Protein AF-A0A2D5F6P1-F1 (afdb_monomer)

Radius of gyration: 20.97 Å; Cα contacts (8 Å, |Δi|>4): 511; chains: 1; bounding box: 54×53×49 Å

Secondary structure (DSSP, 8-state):
-EEEEEEEGGGGGGTS-HHHHHHHHHHHHHHHHTT----GGGSGGGHHHHHHHHHHHHHTHHHHHHHHHHHHHHH--SSS-TTS--EEEEESSHHHHHHHHHHHHHHHHHHHHHHHHHHHTT--SS---PPPSEEEEEEEEEEEE-PPPSEEEESSS-HHHHHHHHHHTTGGGT--TT--GGGGGSS--HHHHHHHHHHHTSTTEEEEE--TTS-GGG--TT--EEEEEGGGHHHH--EEEEEEEEEEEEEESS-BTTEEEEEEEETT--SPPEEEEEESS-EEETTEEEE--SS----S-----------PPPP-

Mean predicted aligned error: 10.46 Å

Sequence (316 aa):
MKLYRSIEFSRLAFLIDDDHSEAWRNLEEKAHNSLAYSNWWLQEKNEKKRHQMVKNIVSDSPQFFDKSADFNSKIGGRFNPPKSYGAIYTSSSPTLSMLEVLYHVFDSSLGLYKNLKKSSDKLTSTFNVPVPEKIEVLVVALELEVPEPENIVSLCEDAGYFKSLCEELGFYRYMGKNFNEDFIFGNDYEITNIIGCHFHRQKHTALRSPSARVQLGKHGKERYNLILPENLSDYLRPQLTGNFIEYLCSMEMNEHQDKHVISIKAAGRTEAEETIYLQSRPTRKNDRIVEFSQIDDSGENKKKYSREVRLQRFVK

Structure (mmCIF, N/CA/C/O backbone):
data_AF-A0A2D5F6P1-F1
#
_entry.id   AF-A0A2D5F6P1-F1
#
loop_
_atom_site.group_PDB
_atom_site.id
_atom_site.type_symbol
_atom_site.label_atom_id
_atom_site.label_alt_id
_atom_site.label_comp_id
_atom_site.label_asym_id
_atom_site.label_entity_id
_atom_site.label_seq_id
_atom_site.pdbx_PDB_ins_code
_atom_site.Cartn_x
_atom_site.Cartn_y
_atom_site.Cartn_z
_atom_site.occupancy
_atom_site.B_iso_or_equiv
_atom_site.auth_seq_id
_atom_site.auth_comp_id
_atom_site.auth_asym_id
_atom_site.auth_atom_id
_atom_site.pdbx_PDB_model_num
ATOM 1 N N . MET A 1 1 ? 6.129 -17.682 -2.567 1.00 92.38 1 MET A N 1
ATOM 2 C CA . MET A 1 1 ? 6.747 -16.501 -1.919 1.00 92.38 1 MET A CA 1
ATOM 3 C C . MET A 1 1 ? 5.787 -15.952 -0.877 1.00 92.38 1 MET A C 1
ATOM 5 O O . MET A 1 1 ? 4.599 -15.878 -1.166 1.00 92.38 1 MET A O 1
ATOM 9 N N . LYS A 1 2 ? 6.282 -15.564 0.304 1.00 93.94 2 LYS A N 1
ATOM 10 C CA . LYS A 1 2 ? 5.473 -14.882 1.326 1.00 93.94 2 LYS A CA 1
ATOM 11 C C . LYS A 1 2 ? 5.641 -13.376 1.198 1.00 93.94 2 LYS A C 1
ATOM 13 O O . LYS A 1 2 ? 6.773 -12.898 1.148 1.00 93.94 2 LYS A O 1
ATOM 18 N N . LEU A 1 3 ? 4.530 -12.658 1.126 1.00 95.50 3 LEU A N 1
ATOM 19 C CA . LEU A 1 3 ? 4.483 -11.207 0.981 1.00 95.50 3 LEU A CA 1
ATOM 20 C C . LEU A 1 3 ? 3.374 -10.649 1.874 1.00 95.50 3 LEU A C 1
ATOM 22 O O . LEU A 1 3 ? 2.597 -11.391 2.474 1.00 95.50 3 LEU A O 1
ATOM 26 N N . TYR A 1 4 ? 3.302 -9.327 1.951 1.00 95.06 4 TYR A N 1
ATOM 27 C CA . TYR A 1 4 ? 2.348 -8.624 2.792 1.00 95.06 4 TYR A CA 1
ATOM 28 C C . TYR A 1 4 ? 1.646 -7.525 2.009 1.00 95.06 4 TYR A C 1
ATOM 30 O O . TYR A 1 4 ? 2.274 -6.800 1.232 1.00 95.06 4 TYR A O 1
ATOM 38 N N . ARG A 1 5 ? 0.342 -7.387 2.238 1.00 94.25 5 ARG A N 1
ATOM 39 C CA . ARG A 1 5 ? -0.463 -6.274 1.740 1.00 94.25 5 ARG A CA 1
ATOM 40 C C . ARG A 1 5 ? -1.159 -5.604 2.908 1.00 94.25 5 ARG A C 1
ATOM 42 O O . ARG A 1 5 ? -2.041 -6.186 3.536 1.00 94.25 5 ARG A O 1
ATOM 49 N N . SER A 1 6 ? -0.761 -4.372 3.174 1.00 93.44 6 SER A N 1
ATOM 50 C CA . SER A 1 6 ? -1.377 -3.550 4.196 1.00 93.44 6 SER A CA 1
ATOM 51 C C . SER A 1 6 ? -2.536 -2.737 3.652 1.00 93.44 6 SER A C 1
AT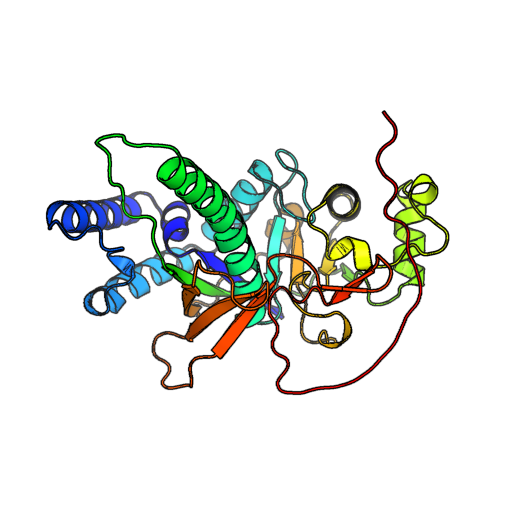OM 53 O O . SER A 1 6 ? -2.551 -2.324 2.491 1.00 93.44 6 SER A O 1
ATOM 55 N N . ILE A 1 7 ? -3.493 -2.458 4.529 1.00 91.19 7 ILE A N 1
ATOM 56 C CA . ILE A 1 7 ? -4.629 -1.587 4.255 1.00 91.19 7 ILE A CA 1
ATOM 57 C C . ILE A 1 7 ? -5.070 -0.874 5.535 1.00 91.19 7 ILE A C 1
ATOM 59 O O . ILE A 1 7 ? -4.989 -1.415 6.637 1.00 91.19 7 ILE A O 1
ATOM 63 N N . GLU A 1 8 ? -5.523 0.366 5.387 1.00 89.69 8 GLU A N 1
ATOM 64 C CA . GLU A 1 8 ? -6.176 1.115 6.459 1.00 89.69 8 GLU A CA 1
ATOM 65 C C . GLU A 1 8 ? -7.458 0.385 6.896 1.00 89.69 8 GLU A C 1
ATOM 67 O O . GLU A 1 8 ? -8.292 0.047 6.056 1.00 89.69 8 GLU A O 1
ATOM 72 N N . PHE A 1 9 ? -7.641 0.153 8.197 1.00 87.25 9 PHE A N 1
ATOM 73 C CA . PHE A 1 9 ? -8.747 -0.649 8.727 1.00 87.25 9 PHE A CA 1
ATOM 74 C C . PHE A 1 9 ? -10.123 -0.131 8.283 1.00 87.25 9 PHE A C 1
ATOM 76 O O . PHE A 1 9 ? -10.988 -0.921 7.922 1.00 87.25 9 PHE A O 1
ATOM 83 N N . SER A 1 10 ? -10.315 1.190 8.230 1.00 80.56 10 SER A N 1
ATOM 84 C CA . SER A 1 10 ? -11.561 1.818 7.757 1.00 80.56 10 SER A CA 1
ATOM 85 C C . SER A 1 10 ? -11.929 1.405 6.321 1.00 80.56 10 SER A C 1
ATOM 87 O O . SER A 1 10 ? -13.104 1.332 5.968 1.00 80.56 10 SER A O 1
ATOM 89 N N . ARG A 1 11 ? -10.931 1.073 5.492 1.00 83.00 11 ARG A N 1
ATOM 90 C CA . ARG A 1 11 ? -11.108 0.660 4.094 1.00 83.00 11 ARG A CA 1
ATOM 91 C C . ARG A 1 11 ? -11.352 -0.833 3.932 1.00 83.00 11 ARG A C 1
ATOM 93 O O . ARG A 1 11 ? -11.758 -1.259 2.853 1.00 83.00 11 ARG A O 1
ATOM 100 N N . LEU A 1 12 ? -11.157 -1.629 4.983 1.00 81.00 12 LEU A N 1
ATOM 101 C CA . LEU A 1 12 ? -11.490 -3.051 4.960 1.00 81.00 12 LEU A CA 1
ATOM 102 C C . LEU A 1 12 ? -12.982 -3.274 4.700 1.00 81.00 12 LEU A C 1
ATOM 104 O O . LEU A 1 12 ? -13.337 -4.273 4.091 1.00 81.00 12 LEU A O 1
ATOM 108 N N . ALA A 1 13 ? -13.849 -2.331 5.083 1.00 75.25 13 ALA A N 1
ATOM 109 C CA . ALA A 1 13 ? -15.288 -2.423 4.842 1.00 75.25 13 ALA A CA 1
ATOM 110 C C . ALA A 1 13 ? -15.642 -2.598 3.354 1.00 75.25 13 ALA A C 1
ATOM 112 O O . ALA A 1 13 ? -16.597 -3.298 3.034 1.00 75.25 13 ALA A O 1
ATOM 113 N N . PHE A 1 14 ? -14.848 -2.027 2.438 1.00 74.69 14 PHE A N 1
ATOM 114 C CA . PHE A 1 14 ? -15.045 -2.206 0.995 1.00 74.69 14 PHE A CA 1
ATOM 115 C C . PHE A 1 14 ? -14.728 -3.630 0.520 1.00 74.69 14 PHE A C 1
ATOM 117 O O . PHE A 1 14 ? -15.222 -4.064 -0.520 1.00 74.69 14 PHE A O 1
ATOM 124 N N . LEU A 1 15 ? -13.901 -4.361 1.266 1.00 79.00 15 LEU A N 1
ATOM 125 C CA . LEU A 1 15 ? -13.433 -5.695 0.898 1.00 79.00 15 LEU A CA 1
ATOM 126 C C . LEU A 1 15 ? -14.366 -6.808 1.369 1.00 79.00 15 LEU A C 1
ATOM 128 O O . LEU A 1 15 ? -14.292 -7.905 0.838 1.00 79.00 15 LEU A O 1
ATOM 132 N N . ILE A 1 16 ? -15.275 -6.512 2.289 1.00 77.25 16 ILE A N 1
ATOM 133 C CA . ILE A 1 16 ? -16.211 -7.475 2.870 1.00 77.25 16 ILE A CA 1
ATOM 134 C C . ILE A 1 16 ? -17.411 -7.684 1.934 1.00 77.25 16 ILE A C 1
ATOM 136 O O . ILE A 1 16 ? -17.727 -6.804 1.126 1.00 77.25 16 ILE A O 1
ATOM 140 N N . ASP A 1 17 ? -18.051 -8.850 2.011 1.00 76.12 17 ASP A N 1
ATOM 141 C CA . ASP A 1 17 ? -19.351 -9.106 1.382 1.00 76.12 17 ASP A CA 1
ATOM 142 C C . ASP A 1 17 ? -20.488 -8.253 1.988 1.00 76.12 17 ASP A C 1
ATOM 144 O O . ASP A 1 17 ? -20.331 -7.588 3.016 1.00 76.12 17 ASP A O 1
ATOM 148 N N . ASP A 1 18 ? -21.640 -8.234 1.320 1.00 77.12 18 ASP A N 1
ATOM 149 C CA . ASP A 1 18 ? -22.760 -7.368 1.699 1.00 77.12 18 ASP A CA 1
ATOM 150 C C . ASP A 1 18 ? -23.360 -7.743 3.067 1.00 77.12 18 ASP A C 1
ATOM 152 O O . ASP A 1 18 ? -23.639 -6.852 3.877 1.00 77.12 18 ASP A O 1
ATOM 156 N N . ASP A 1 19 ? -23.474 -9.042 3.362 1.00 75.94 19 ASP A N 1
ATOM 157 C CA . ASP A 1 19 ? -24.065 -9.563 4.602 1.00 75.94 19 ASP A CA 1
ATOM 158 C C . ASP A 1 19 ? -23.266 -9.116 5.834 1.00 75.94 19 ASP A C 1
ATOM 160 O O . ASP A 1 19 ? -23.800 -8.577 6.811 1.00 75.94 19 ASP A O 1
ATOM 164 N N . HIS A 1 20 ? -21.946 -9.293 5.795 1.00 79.44 20 HIS A N 1
ATOM 165 C CA . HIS A 1 20 ? -21.084 -8.850 6.878 1.00 79.44 20 HIS A CA 1
ATOM 166 C C . HIS A 1 20 ? -20.965 -7.317 6.902 1.00 79.44 20 HIS A C 1
ATOM 168 O O . HIS A 1 20 ? -20.860 -6.744 7.989 1.00 79.44 20 HIS A O 1
ATOM 174 N N . SER A 1 21 ? -21.021 -6.634 5.752 1.00 79.69 21 SER A N 1
ATOM 175 C CA . SER A 1 21 ? -21.008 -5.163 5.675 1.00 79.69 21 SER A CA 1
ATOM 176 C C . SER A 1 21 ? -22.150 -4.533 6.479 1.00 79.69 21 SER A C 1
ATOM 178 O O . SER A 1 21 ? -21.919 -3.582 7.233 1.00 79.69 21 SER A O 1
ATOM 180 N N . GLU A 1 22 ? -23.362 -5.090 6.405 1.00 80.44 22 GLU A N 1
ATOM 181 C CA . GLU A 1 22 ? -24.516 -4.611 7.179 1.00 80.44 22 GLU A CA 1
ATOM 182 C C . GLU A 1 22 ? -24.280 -4.725 8.694 1.00 80.44 22 GLU A C 1
ATOM 184 O O . GLU A 1 22 ? -24.494 -3.768 9.449 1.00 80.44 22 GLU A O 1
ATOM 189 N N . ALA A 1 23 ? -23.760 -5.867 9.153 1.00 78.44 23 ALA A N 1
ATOM 190 C CA . ALA A 1 23 ? -23.425 -6.073 10.561 1.00 78.44 23 ALA A CA 1
ATOM 191 C C . ALA A 1 23 ? -22.402 -5.041 11.075 1.00 78.44 23 ALA A C 1
ATOM 193 O O . ALA A 1 23 ? -22.510 -4.571 12.215 1.00 78.44 23 ALA A O 1
ATOM 194 N N . TRP A 1 24 ? -21.435 -4.652 10.238 1.00 78.56 24 TRP A N 1
ATOM 195 C CA . TRP A 1 24 ? -20.424 -3.650 10.585 1.00 78.56 24 TRP A CA 1
ATOM 196 C C . TRP A 1 24 ? -20.976 -2.224 10.599 1.00 78.56 24 TRP A C 1
ATOM 198 O O . TRP A 1 24 ? -20.692 -1.483 11.544 1.00 78.56 24 TRP A O 1
ATOM 208 N N . ARG A 1 25 ? -21.829 -1.853 9.638 1.00 79.88 25 ARG A N 1
ATOM 209 C CA . ARG A 1 25 ? -22.511 -0.543 9.630 1.00 79.88 25 ARG A CA 1
ATOM 210 C C . ARG A 1 25 ? -23.370 -0.343 10.878 1.00 79.88 25 ARG A C 1
ATOM 212 O O . ARG A 1 25 ? -23.319 0.714 11.499 1.00 79.88 25 ARG A O 1
ATOM 219 N N . ASN A 1 26 ? -24.058 -1.392 11.326 1.00 79.00 26 ASN A N 1
ATOM 220 C CA . ASN A 1 26 ? -24.836 -1.365 12.566 1.00 79.00 26 ASN A CA 1
ATOM 221 C C . ASN A 1 26 ? -23.974 -1.091 13.815 1.00 79.00 26 ASN A C 1
ATOM 223 O O . ASN A 1 26 ? -24.443 -0.504 14.792 1.00 79.00 26 ASN A O 1
ATOM 227 N N . LEU A 1 27 ? -22.714 -1.538 13.828 1.00 76.12 27 LEU A N 1
ATOM 228 C CA . LEU A 1 27 ? -21.779 -1.254 14.922 1.00 76.12 27 LEU A CA 1
ATOM 229 C C . LEU A 1 27 ? -21.277 0.189 14.886 1.00 76.12 27 LEU A C 1
ATOM 231 O O . LEU A 1 27 ? -21.157 0.813 15.942 1.00 76.12 27 LEU A O 1
ATOM 235 N N . GLU A 1 28 ? -21.026 0.710 13.689 1.00 76.88 28 GLU A N 1
ATOM 236 C CA . GLU A 1 28 ? -20.659 2.105 13.473 1.00 76.88 28 GLU A CA 1
ATOM 237 C C . GLU A 1 28 ? -21.784 3.053 13.904 1.00 76.88 28 GLU A C 1
ATOM 239 O O . GLU A 1 28 ? -21.535 3.983 14.673 1.00 76.88 28 GLU A O 1
ATOM 244 N N . GLU A 1 29 ? -23.027 2.780 13.509 1.00 78.06 29 GLU A N 1
ATOM 245 C CA . GLU A 1 29 ? -24.194 3.583 13.888 1.00 78.06 29 GLU A CA 1
ATOM 246 C C . GLU A 1 29 ? -24.410 3.594 15.410 1.00 78.06 29 GLU A C 1
ATOM 248 O O . GLU A 1 29 ? -24.588 4.648 16.024 1.00 78.06 29 GLU A O 1
ATOM 253 N N . LYS A 1 30 ? -24.303 2.428 16.064 1.00 74.88 30 LYS A N 1
ATOM 254 C CA . LYS A 1 30 ? -24.381 2.328 17.533 1.00 74.88 30 LYS A CA 1
ATOM 255 C C . LYS A 1 30 ? -23.300 3.149 18.233 1.00 74.88 30 LYS A C 1
ATOM 257 O O . LYS A 1 30 ? -23.569 3.721 19.289 1.00 74.88 30 LYS A O 1
ATOM 262 N N . ALA A 1 31 ? -22.092 3.199 17.674 1.00 70.94 31 ALA A N 1
ATOM 263 C CA . ALA A 1 31 ? -21.019 4.017 18.222 1.00 70.94 31 ALA A CA 1
ATOM 264 C C . ALA A 1 31 ? -21.313 5.516 18.067 1.00 70.94 31 ALA A C 1
ATOM 266 O O . ALA A 1 31 ? -21.200 6.245 19.054 1.00 70.94 31 ALA A O 1
ATOM 267 N N . HIS A 1 32 ? -21.781 5.952 16.893 1.00 68.75 32 HIS A N 1
ATOM 268 C CA . HIS A 1 32 ? -22.176 7.344 16.640 1.00 68.75 32 HIS A CA 1
ATOM 269 C C . HIS A 1 32 ? -23.274 7.816 17.604 1.00 68.75 32 HIS A C 1
ATOM 271 O O . HIS A 1 32 ? -23.168 8.890 18.197 1.00 68.75 32 HIS A O 1
ATOM 277 N N . ASN A 1 33 ? -24.283 6.974 17.844 1.00 69.75 33 ASN A N 1
ATOM 278 C CA . ASN A 1 33 ? -25.390 7.274 18.756 1.00 69.75 33 ASN A CA 1
ATOM 279 C C . ASN A 1 33 ? -24.957 7.400 20.229 1.00 69.75 33 ASN A C 1
ATOM 281 O O . ASN A 1 33 ? -25.678 7.984 21.035 1.00 69.75 33 ASN A O 1
ATOM 285 N N . SER A 1 34 ? -23.779 6.884 20.598 1.00 64.56 34 SER A N 1
ATOM 286 C CA . SER A 1 34 ? -23.263 6.937 21.973 1.00 64.56 34 SER A CA 1
ATOM 287 C C . SER A 1 34 ? -22.546 8.248 22.344 1.00 64.56 34 SER A C 1
ATOM 289 O O . SER A 1 34 ? -21.942 8.318 23.412 1.00 64.56 34 SER A O 1
ATOM 291 N N . LEU A 1 35 ? -22.616 9.292 21.499 1.00 51.38 35 LEU A N 1
ATOM 292 C CA . LEU A 1 35 ? -22.014 10.631 21.697 1.00 51.38 35 LEU A CA 1
ATOM 293 C C . LEU A 1 35 ? -20.485 10.664 21.876 1.00 51.38 35 LEU A C 1
ATOM 295 O O . LEU A 1 35 ? -19.902 11.733 22.052 1.00 51.38 35 LEU A O 1
ATOM 299 N N . ALA A 1 36 ? -19.806 9.528 21.755 1.00 48.47 36 ALA A N 1
ATOM 300 C CA . ALA A 1 36 ? -18.379 9.496 21.517 1.00 48.47 36 ALA A CA 1
ATOM 301 C C . ALA A 1 36 ? -18.171 9.517 19.998 1.00 48.47 36 ALA A C 1
ATOM 303 O O . ALA A 1 36 ? -18.410 8.506 19.343 1.00 48.47 36 ALA A O 1
ATOM 304 N N . TYR A 1 37 ? -17.655 10.620 19.441 1.00 48.38 37 TYR A N 1
ATOM 305 C CA . TYR A 1 37 ? -17.050 10.694 18.090 1.00 48.38 37 TYR A CA 1
ATOM 306 C C . TYR A 1 37 ? -15.789 9.800 17.969 1.00 48.38 37 TYR A C 1
ATOM 308 O O . TYR A 1 37 ? -14.804 10.118 17.310 1.00 48.38 37 TYR A O 1
ATOM 316 N N . SER A 1 38 ? -15.780 8.691 18.698 1.00 52.38 38 SER A N 1
ATOM 317 C CA . SER A 1 38 ? -14.690 7.760 18.851 1.00 52.38 38 SER A CA 1
ATOM 318 C C . SER A 1 38 ? -14.730 6.799 17.678 1.00 52.38 38 SER A C 1
ATOM 320 O O . SER A 1 38 ? -15.728 6.111 17.469 1.00 52.38 38 SER A O 1
ATOM 322 N N . ASN A 1 39 ? -13.610 6.724 16.960 1.00 69.31 39 ASN A N 1
ATOM 323 C CA . ASN A 1 39 ? -13.273 5.621 16.069 1.00 69.31 39 ASN A CA 1
ATOM 324 C C . ASN A 1 39 ? -13.495 4.300 16.820 1.00 69.31 39 ASN A C 1
ATOM 326 O O . ASN A 1 39 ? -12.643 3.861 17.596 1.00 69.31 39 ASN A O 1
ATOM 330 N N . TRP A 1 40 ? -14.666 3.684 16.653 1.00 74.25 40 TRP A N 1
ATOM 331 C CA . TRP A 1 40 ? -15.089 2.573 17.506 1.00 74.25 40 TRP A CA 1
ATOM 332 C C . TRP A 1 40 ? -14.147 1.381 17.368 1.00 74.25 40 TRP A C 1
ATOM 334 O O . TRP A 1 40 ? -13.892 0.675 18.344 1.00 74.25 40 TRP A O 1
ATOM 344 N N . TRP A 1 41 ? -13.574 1.190 16.179 1.00 79.00 41 TRP A N 1
ATOM 345 C CA . TRP A 1 41 ? -12.577 0.160 15.942 1.00 79.00 41 TRP A CA 1
ATOM 346 C C . TRP A 1 41 ? -11.283 0.417 16.717 1.00 79.00 41 TRP A C 1
ATOM 348 O O . TRP A 1 41 ? -10.624 -0.545 17.060 1.00 79.00 41 TRP A O 1
ATOM 358 N N . LEU A 1 42 ? -10.923 1.637 17.115 1.00 78.56 42 LEU A N 1
ATOM 359 C CA . LEU A 1 42 ? -9.733 1.860 17.954 1.00 78.56 42 LEU A CA 1
ATOM 360 C C . LEU A 1 42 ? -9.946 1.484 19.430 1.00 78.56 42 LEU A C 1
ATOM 362 O O . LEU A 1 42 ? -8.987 1.392 20.189 1.00 78.56 42 LEU A O 1
ATOM 366 N N . GLN A 1 43 ? -11.185 1.225 19.855 1.00 78.19 43 GLN A N 1
ATOM 367 C CA . GLN A 1 43 ? -11.472 0.854 21.239 1.00 78.19 43 GLN A CA 1
ATOM 368 C C . GLN A 1 43 ? -10.999 -0.576 21.538 1.00 78.19 43 GLN A C 1
ATOM 370 O O . GLN A 1 43 ? -11.319 -1.521 20.811 1.00 78.19 43 GLN A O 1
ATOM 375 N N . GLU A 1 44 ? -10.309 -0.757 22.663 1.00 77.25 44 GLU A N 1
ATOM 376 C CA . GLU A 1 44 ? -9.771 -2.053 23.103 1.00 77.25 44 GLU A CA 1
ATOM 377 C C . GLU A 1 44 ? -10.862 -3.134 23.200 1.00 77.25 44 GLU A C 1
ATOM 379 O O . GLU A 1 44 ? -10.731 -4.215 22.632 1.00 77.25 44 GLU A O 1
ATOM 384 N N . LYS A 1 45 ? -12.029 -2.802 23.774 1.00 81.19 45 LYS A N 1
ATOM 385 C CA . LYS A 1 45 ? -13.180 -3.723 23.888 1.00 81.19 45 LYS A CA 1
ATOM 386 C C . LYS A 1 45 ? -13.711 -4.270 22.552 1.00 81.19 45 LYS A C 1
ATOM 388 O O . LYS A 1 45 ? -14.473 -5.236 22.552 1.00 81.19 45 LYS A O 1
ATOM 393 N N . ASN A 1 46 ? -13.358 -3.649 21.423 1.00 81.12 46 ASN A N 1
ATOM 394 C CA . ASN A 1 46 ? -13.785 -4.067 20.088 1.00 81.12 46 ASN A CA 1
ATOM 395 C C . ASN A 1 46 ? -12.747 -4.941 19.363 1.00 81.12 46 ASN A C 1
ATOM 397 O O . ASN A 1 46 ? -12.977 -5.305 18.212 1.00 81.12 46 ASN A O 1
ATOM 401 N N . GLU A 1 47 ? -11.659 -5.347 20.020 1.00 82.56 47 GLU A N 1
ATOM 402 C CA . GLU A 1 47 ? -10.608 -6.190 19.431 1.00 82.56 47 GLU A CA 1
ATOM 403 C C . GLU A 1 47 ? -11.148 -7.461 18.771 1.00 82.56 47 GLU A C 1
ATOM 405 O O . GLU A 1 47 ? -10.893 -7.706 17.595 1.00 82.56 47 GLU A O 1
ATOM 410 N N . LYS A 1 48 ? -11.997 -8.224 19.470 1.00 85.25 48 LYS A N 1
ATOM 411 C CA . LYS A 1 48 ? -12.593 -9.448 18.904 1.00 85.25 48 LYS A CA 1
ATOM 412 C C . LYS A 1 48 ? -13.408 -9.178 17.638 1.00 85.25 48 LYS A C 1
ATOM 414 O O . LYS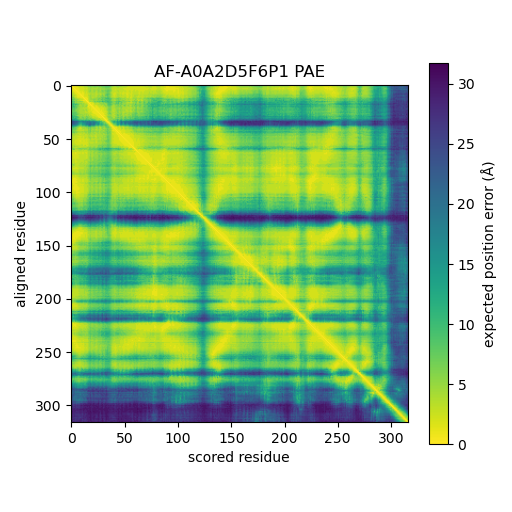 A 1 48 ? -13.377 -9.972 16.704 1.00 85.25 48 LYS A O 1
ATOM 419 N N . LYS A 1 49 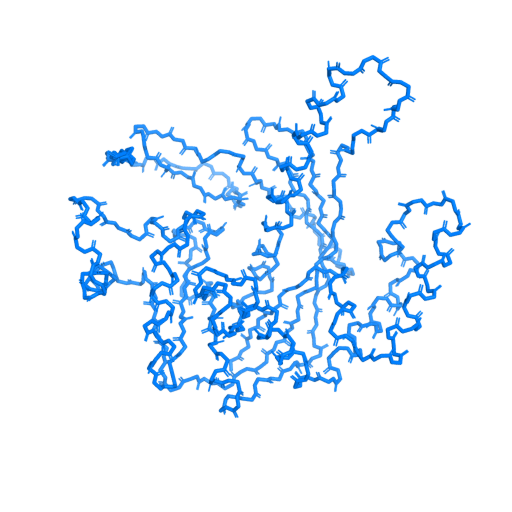? -14.132 -8.056 17.608 1.00 84.81 49 LYS A N 1
ATOM 420 C CA . LYS A 1 49 ? -14.942 -7.640 16.458 1.00 84.81 49 LYS A CA 1
ATOM 421 C C . LYS A 1 49 ? -14.053 -7.282 15.271 1.00 84.81 49 LYS A C 1
ATOM 423 O O . LYS A 1 49 ? -14.283 -7.785 14.178 1.00 84.81 49 LYS A O 1
ATOM 428 N N . ARG A 1 50 ? -12.999 -6.493 15.498 1.00 86.00 50 ARG A N 1
ATOM 429 C CA . ARG A 1 50 ? -12.007 -6.182 14.461 1.00 86.00 50 ARG A CA 1
ATOM 430 C C . ARG A 1 50 ? -11.355 -7.433 13.891 1.00 86.00 50 ARG A C 1
ATOM 432 O O . ARG A 1 50 ? -11.307 -7.608 12.681 1.00 86.00 50 ARG A O 1
ATOM 439 N N . HIS A 1 51 ? -10.912 -8.329 14.765 1.00 86.50 51 HIS A N 1
ATOM 440 C CA . HIS A 1 51 ? -10.261 -9.566 14.362 1.00 86.50 51 HIS A CA 1
ATOM 441 C C . HIS A 1 51 ? -11.197 -10.458 13.526 1.00 86.50 51 HIS A C 1
ATOM 443 O O . HIS A 1 51 ? -10.769 -11.057 12.541 1.00 86.50 51 HIS A O 1
ATOM 449 N N . GLN A 1 52 ? -12.490 -10.509 13.872 1.00 86.94 52 GLN A N 1
ATOM 450 C CA . GLN A 1 52 ? -13.495 -11.217 13.076 1.00 86.94 52 GLN A CA 1
ATOM 451 C C . GLN A 1 52 ? -13.681 -10.589 11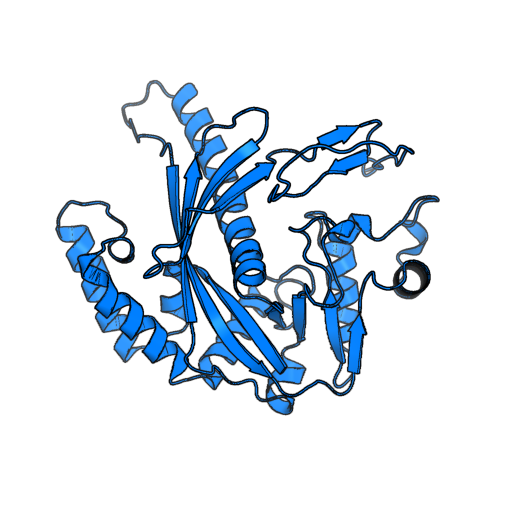.688 1.00 86.94 52 GLN A C 1
ATOM 453 O O . GLN A 1 52 ? -13.755 -11.313 10.702 1.00 86.94 52 GLN A O 1
ATOM 458 N N . MET A 1 53 ? -13.707 -9.257 11.596 1.00 86.31 53 MET A N 1
ATOM 459 C CA . MET A 1 53 ? -13.802 -8.539 10.321 1.00 86.31 53 MET A CA 1
ATOM 460 C C . MET A 1 53 ? -12.655 -8.917 9.376 1.00 86.31 53 MET A C 1
ATOM 462 O O . MET A 1 53 ? -12.887 -9.254 8.218 1.00 86.31 53 MET A O 1
ATOM 466 N N . VAL A 1 54 ? -11.422 -8.927 9.890 1.00 87.19 54 VAL A N 1
ATOM 467 C CA . VAL A 1 54 ? -10.242 -9.321 9.110 1.00 87.19 54 VAL A CA 1
ATOM 468 C C . VAL A 1 54 ? -10.334 -10.786 8.671 1.00 87.19 54 VAL A C 1
ATOM 470 O O . VAL A 1 54 ? -10.049 -11.100 7.518 1.00 87.19 54 VAL A O 1
ATOM 473 N N . LYS A 1 55 ? -10.798 -11.682 9.551 1.00 87.75 55 LYS A N 1
ATOM 474 C CA . LYS A 1 55 ? -11.013 -13.099 9.212 1.00 87.75 55 LYS A CA 1
ATOM 475 C C . LYS A 1 55 ? -12.037 -13.308 8.100 1.00 87.75 55 LYS A C 1
ATOM 477 O O . LYS A 1 55 ? -11.821 -14.168 7.252 1.00 87.75 55 LYS A O 1
ATOM 482 N N . ASN A 1 56 ? -13.111 -12.524 8.076 1.00 86.94 56 ASN A N 1
ATOM 483 C CA . ASN A 1 56 ? -14.111 -12.616 7.013 1.00 86.94 56 ASN A CA 1
ATOM 484 C C . ASN A 1 56 ? -13.498 -12.245 5.652 1.00 86.94 56 ASN A C 1
ATOM 486 O O . ASN A 1 56 ? -13.718 -12.942 4.669 1.00 86.94 56 ASN A O 1
ATOM 490 N N . ILE A 1 57 ? -12.643 -11.221 5.609 1.00 85.38 57 ILE A N 1
ATOM 491 C CA . ILE A 1 57 ? -11.929 -10.824 4.381 1.00 85.38 57 ILE A CA 1
ATOM 492 C C . ILE A 1 57 ? -10.965 -11.917 3.921 1.00 85.38 57 ILE A C 1
ATOM 494 O O . ILE A 1 57 ? -10.884 -12.217 2.737 1.00 85.38 57 ILE A O 1
ATOM 498 N N . VAL A 1 58 ? -10.251 -12.537 4.861 1.00 85.06 58 VAL A N 1
ATOM 499 C CA . VAL A 1 58 ? -9.359 -13.667 4.571 1.00 85.06 58 VAL A CA 1
ATOM 500 C C . VAL A 1 58 ? -10.115 -14.849 3.968 1.00 85.06 58 VAL A C 1
ATOM 502 O O . VAL A 1 58 ? -9.572 -15.534 3.103 1.00 85.06 58 VAL A O 1
ATOM 505 N N . SER A 1 59 ? -11.340 -15.109 4.432 1.00 84.56 59 SER A N 1
ATOM 506 C CA . SER A 1 59 ? -12.108 -16.278 3.996 1.00 84.56 59 SER A CA 1
ATOM 507 C C . SER A 1 59 ? -12.512 -16.244 2.518 1.00 84.56 59 SER A C 1
ATOM 509 O O . SER A 1 59 ? -12.710 -17.309 1.939 1.00 84.56 59 SER A O 1
ATOM 511 N N . ASP A 1 60 ? -12.540 -15.059 1.893 1.00 82.88 60 ASP A N 1
ATOM 512 C CA . ASP A 1 60 ? -12.772 -14.873 0.455 1.00 82.88 60 ASP A CA 1
ATOM 513 C C . ASP A 1 60 ? -11.561 -14.205 -0.222 1.00 82.88 60 ASP A C 1
ATOM 515 O O . ASP A 1 60 ? -11.563 -13.043 -0.645 1.00 82.88 60 ASP A O 1
ATOM 519 N N . SER A 1 61 ? -10.468 -14.967 -0.288 1.00 84.25 61 SER A N 1
ATOM 520 C CA . SER A 1 61 ? -9.207 -14.505 -0.865 1.00 84.25 61 SER A CA 1
ATOM 521 C C . SER A 1 61 ? -9.314 -14.031 -2.328 1.00 84.25 61 SER A C 1
ATOM 523 O O . SER A 1 61 ? -8.685 -13.019 -2.642 1.00 84.25 61 SER A O 1
ATOM 525 N N . PRO A 1 62 ? -10.051 -14.693 -3.245 1.00 87.50 62 PRO A N 1
ATOM 526 C CA . PRO A 1 62 ? -10.212 -14.198 -4.614 1.00 87.50 62 PRO A CA 1
ATOM 527 C C . PRO A 1 62 ? -10.854 -12.808 -4.665 1.00 87.50 62 PRO A C 1
ATOM 529 O O . PRO A 1 62 ? -10.290 -11.893 -5.271 1.00 87.50 62 PRO A O 1
ATOM 532 N N . GLN A 1 63 ? -11.961 -12.605 -3.942 1.00 87.06 63 GLN A N 1
ATOM 533 C CA . GLN A 1 63 ? -12.651 -11.316 -3.926 1.00 87.06 63 GLN A CA 1
ATOM 534 C C . GLN A 1 63 ? -11.756 -10.192 -3.381 1.00 87.06 63 GLN A C 1
ATOM 536 O O . GLN A 1 63 ? -11.801 -9.060 -3.876 1.00 87.06 63 GLN A O 1
ATOM 541 N N . PHE A 1 64 ? -10.904 -10.490 -2.394 1.00 88.94 64 PHE A N 1
ATOM 542 C CA . PHE A 1 64 ? -9.918 -9.541 -1.877 1.00 88.94 64 PHE A CA 1
ATOM 543 C C . PHE A 1 64 ? -8.959 -9.028 -2.964 1.00 88.94 64 PHE A C 1
ATOM 545 O O . PHE A 1 64 ? -8.683 -7.820 -3.025 1.00 88.94 64 PHE A O 1
ATOM 552 N N . PHE A 1 65 ? -8.440 -9.921 -3.811 1.00 91.44 65 PHE A N 1
ATOM 553 C CA . PHE A 1 65 ? -7.493 -9.560 -4.868 1.00 91.44 65 PHE A CA 1
ATOM 554 C C . PHE A 1 65 ? -8.173 -8.829 -6.025 1.00 91.44 65 PHE A C 1
ATOM 556 O O . PHE A 1 65 ? -7.641 -7.810 -6.471 1.00 91.44 65 PHE A O 1
ATOM 563 N N . ASP A 1 66 ? -9.373 -9.255 -6.416 1.00 89.88 66 ASP A N 1
ATOM 564 C CA . ASP A 1 66 ? -10.158 -8.600 -7.466 1.00 89.88 66 ASP A CA 1
ATOM 565 C C . ASP A 1 66 ? -10.522 -7.166 -7.074 1.00 89.88 66 ASP A C 1
ATOM 567 O O . ASP A 1 66 ? -10.228 -6.215 -7.802 1.00 89.88 66 ASP A O 1
ATOM 571 N N . LYS A 1 67 ? -11.072 -6.974 -5.867 1.00 89.00 67 LYS A N 1
ATOM 572 C CA . LYS A 1 67 ? -11.384 -5.635 -5.343 1.00 89.00 67 LYS A CA 1
ATOM 573 C C . LYS A 1 67 ? -10.123 -4.787 -5.161 1.00 89.00 67 LYS A C 1
ATOM 575 O O . LYS A 1 67 ? -10.157 -3.576 -5.375 1.00 89.00 67 LYS A O 1
ATOM 580 N N . SER A 1 68 ? -9.001 -5.400 -4.779 1.00 89.00 68 SER A N 1
ATOM 581 C CA . SER A 1 68 ? -7.709 -4.712 -4.664 1.00 89.00 68 SER A CA 1
ATOM 582 C C . SER A 1 68 ? -7.192 -4.206 -6.011 1.00 89.00 68 SER A C 1
ATOM 584 O O . SER A 1 68 ? -6.704 -3.074 -6.083 1.00 89.00 68 SER A O 1
ATOM 586 N N . ALA A 1 69 ? -7.290 -5.024 -7.060 1.00 91.31 69 ALA A N 1
ATOM 587 C CA . ALA A 1 69 ? -6.913 -4.647 -8.415 1.00 91.31 69 ALA A CA 1
ATOM 588 C C . ALA A 1 69 ? -7.850 -3.560 -8.962 1.00 91.31 69 ALA A C 1
ATOM 590 O O . ALA A 1 69 ? -7.360 -2.531 -9.424 1.00 91.31 69 ALA A O 1
ATOM 591 N N . ASP A 1 70 ? -9.168 -3.721 -8.810 1.00 90.25 70 ASP A N 1
ATOM 592 C CA . ASP A 1 70 ? -10.183 -2.754 -9.255 1.00 90.25 70 ASP A CA 1
ATOM 593 C C . ASP A 1 70 ? -10.050 -1.388 -8.560 1.00 90.25 70 ASP A C 1
ATOM 595 O O . ASP A 1 70 ? -10.106 -0.335 -9.196 1.00 90.25 70 ASP A O 1
ATOM 599 N N . PHE A 1 71 ? -9.795 -1.370 -7.251 1.00 87.88 71 PHE A N 1
ATOM 600 C CA . PHE A 1 71 ? -9.531 -0.122 -6.534 1.00 87.88 71 PHE A CA 1
ATOM 601 C C . PHE A 1 71 ? -8.328 0.623 -7.131 1.00 87.88 71 PHE A C 1
ATOM 603 O O . PHE A 1 71 ? -8.393 1.827 -7.406 1.00 87.88 71 PHE A O 1
ATOM 610 N N . ASN A 1 72 ? -7.235 -0.105 -7.371 1.00 88.88 72 ASN A N 1
ATOM 611 C CA . ASN A 1 72 ? -6.020 0.467 -7.934 1.00 88.88 72 ASN A CA 1
ATOM 612 C C . ASN A 1 72 ? -6.178 0.826 -9.413 1.00 88.88 72 ASN A C 1
ATOM 614 O O . ASN A 1 72 ? -5.559 1.795 -9.843 1.00 88.88 72 ASN A O 1
ATOM 618 N N . SER A 1 73 ? -7.025 0.139 -10.182 1.00 90.50 73 SER A N 1
ATOM 619 C CA . SER A 1 73 ? -7.322 0.519 -11.568 1.00 90.50 73 SER A CA 1
ATOM 620 C C . SER A 1 73 ? -8.037 1.871 -11.625 1.00 90.50 73 SER A C 1
ATOM 622 O O . SER A 1 73 ? -7.755 2.683 -12.504 1.00 90.50 73 SER A O 1
ATOM 624 N N . LYS A 1 74 ? -8.907 2.166 -10.650 1.00 89.88 74 LYS A N 1
ATOM 625 C CA . LYS A 1 74 ? -9.664 3.425 -10.565 1.00 89.88 74 LYS A CA 1
ATOM 626 C C . LYS A 1 74 ? -8.805 4.605 -10.117 1.00 89.88 74 LYS A C 1
ATOM 628 O O . LYS A 1 74 ? -8.851 5.662 -10.747 1.00 89.88 74 LYS A O 1
ATOM 633 N N . ILE A 1 75 ? -8.051 4.437 -9.032 1.00 86.44 75 ILE A N 1
ATOM 634 C CA . ILE A 1 75 ? -7.299 5.529 -8.384 1.00 86.44 75 ILE A CA 1
ATOM 635 C C . ILE A 1 75 ? -5.881 5.665 -8.939 1.00 86.44 75 ILE A C 1
ATOM 637 O O . ILE A 1 75 ? -5.311 6.756 -8.908 1.00 86.44 75 ILE A O 1
ATOM 641 N N . GLY A 1 76 ? -5.334 4.587 -9.493 1.00 89.06 76 GLY A N 1
ATOM 642 C CA . GLY A 1 76 ? -3.931 4.499 -9.859 1.00 89.06 76 GLY A CA 1
ATOM 643 C C . GLY A 1 76 ? -3.026 4.286 -8.647 1.00 89.06 76 GLY A C 1
ATOM 644 O O . GLY A 1 76 ? -3.445 4.285 -7.488 1.00 89.06 76 GLY A O 1
ATOM 645 N N . GLY A 1 77 ? -1.748 4.127 -8.938 1.00 88.62 77 GLY A N 1
ATOM 646 C CA . GLY A 1 77 ? -0.663 4.022 -7.980 1.00 88.62 77 GLY A CA 1
ATOM 647 C C . GLY A 1 77 ? 0.629 4.517 -8.615 1.00 88.62 77 GLY A C 1
ATOM 648 O O . GLY A 1 77 ? 0.613 5.189 -9.642 1.00 88.62 77 GLY A O 1
ATOM 649 N N . ARG A 1 78 ? 1.768 4.199 -7.997 1.00 87.62 78 ARG A N 1
ATOM 650 C CA . ARG A 1 78 ? 3.078 4.599 -8.530 1.00 87.62 78 ARG A CA 1
ATOM 651 C C . ARG A 1 78 ? 3.387 3.924 -9.867 1.00 87.62 78 ARG A C 1
ATOM 653 O O . ARG A 1 78 ? 3.984 4.531 -10.741 1.00 87.62 78 ARG A O 1
ATOM 660 N N . PHE A 1 79 ? 2.994 2.665 -10.009 1.00 92.25 79 PHE A N 1
ATOM 661 C CA . PHE A 1 79 ? 3.310 1.835 -11.166 1.00 92.25 79 PHE A CA 1
ATOM 662 C C . PHE A 1 79 ? 2.067 1.457 -11.969 1.00 92.25 79 PHE A C 1
ATOM 664 O O . PHE A 1 79 ? 2.134 0.524 -12.751 1.00 92.25 79 PHE A O 1
ATOM 671 N N . ASN A 1 80 ? 0.936 2.142 -11.796 1.00 93.25 80 ASN A N 1
ATOM 672 C CA . ASN A 1 80 ? -0.233 1.957 -12.652 1.00 93.25 80 ASN A CA 1
ATOM 673 C C . ASN A 1 80 ? -1.024 3.277 -12.743 1.00 93.25 80 ASN A C 1
ATOM 675 O O . ASN A 1 80 ? -1.451 3.805 -11.713 1.00 93.25 80 ASN A O 1
ATOM 679 N N . PRO A 1 81 ? -1.229 3.843 -13.945 1.00 91.00 81 PRO A N 1
ATOM 680 C CA . PRO A 1 81 ? -1.995 5.074 -14.081 1.00 91.00 81 PRO A CA 1
ATOM 681 C C . PRO A 1 81 ? -3.449 4.914 -13.603 1.00 91.00 81 PRO A C 1
ATOM 683 O O . PRO A 1 81 ? -4.028 3.832 -13.740 1.00 91.00 81 PRO A O 1
ATOM 686 N N . PRO A 1 82 ? -4.095 5.991 -13.125 1.00 90.38 82 PRO A N 1
ATOM 687 C CA . PRO A 1 82 ? -5.530 5.972 -12.856 1.00 90.38 82 PRO A CA 1
ATOM 688 C C . PRO A 1 82 ? -6.333 5.669 -14.124 1.00 90.38 82 PRO A C 1
ATOM 690 O O . PRO A 1 82 ? -5.982 6.119 -15.216 1.00 90.38 82 PRO A O 1
ATOM 693 N N . LYS A 1 83 ? -7.454 4.960 -13.960 1.00 91.69 83 LYS A N 1
ATOM 694 C CA . LYS A 1 83 ? -8.383 4.546 -15.025 1.00 91.69 83 LYS A CA 1
ATOM 695 C C . LYS A 1 83 ? -7.703 3.753 -16.148 1.00 91.69 83 LYS A C 1
ATOM 697 O O . LYS A 1 83 ? -8.048 3.929 -17.316 1.00 91.69 83 LYS A O 1
ATOM 702 N N . SER A 1 84 ? -6.719 2.924 -15.799 1.00 90.94 84 SER A N 1
ATOM 703 C CA . SER A 1 84 ? -5.997 2.081 -16.757 1.00 90.94 84 SER A CA 1
ATOM 704 C C . SER A 1 84 ? -6.200 0.594 -16.456 1.00 90.94 84 SER A C 1
ATOM 706 O O . SER A 1 84 ? -7.244 0.054 -16.796 1.00 90.94 84 SER A O 1
ATOM 708 N N . TYR A 1 85 ? -5.233 -0.044 -15.807 1.00 92.75 85 TYR A N 1
ATOM 709 C CA . TYR A 1 85 ? -5.260 -1.429 -15.359 1.00 92.75 85 TYR A CA 1
ATOM 710 C C . TYR A 1 85 ? -5.023 -1.476 -13.846 1.00 92.75 85 TYR A C 1
ATOM 712 O O . TYR A 1 85 ? -4.432 -0.560 -13.254 1.00 92.75 85 TYR A O 1
ATOM 720 N N . GLY A 1 86 ? -5.511 -2.530 -13.212 1.00 93.19 86 GLY A N 1
ATOM 721 C CA . GLY A 1 86 ? -5.312 -2.821 -11.803 1.00 93.19 86 GLY A CA 1
ATOM 722 C C . GLY A 1 86 ? -3.930 -3.384 -11.503 1.00 93.19 86 GLY A C 1
ATOM 723 O O . GLY A 1 86 ? -3.274 -4.019 -12.328 1.00 93.19 86 GLY A O 1
ATOM 724 N N . ALA A 1 87 ? -3.477 -3.164 -10.275 1.00 93.81 87 ALA A N 1
ATOM 725 C CA . ALA A 1 87 ? -2.242 -3.744 -9.773 1.00 93.81 87 ALA A CA 1
ATOM 726 C C . ALA A 1 87 ? -2.397 -4.101 -8.296 1.00 93.81 87 ALA A C 1
ATOM 728 O O . ALA A 1 87 ? -2.991 -3.352 -7.518 1.00 93.81 87 ALA A O 1
ATOM 729 N N . ILE A 1 88 ? -1.834 -5.230 -7.890 1.00 94.00 88 ILE A N 1
ATOM 730 C CA . ILE A 1 88 ? -1.747 -5.656 -6.499 1.00 94.00 88 ILE A CA 1
ATOM 731 C C . ILE A 1 88 ? -0.359 -5.253 -5.999 1.00 94.00 88 ILE A C 1
ATOM 733 O O . ILE A 1 88 ? 0.664 -5.797 -6.413 1.00 94.00 88 ILE A O 1
ATOM 737 N N . TYR A 1 89 ? -0.334 -4.264 -5.109 1.00 94.31 89 TYR A N 1
ATOM 738 C CA . TYR A 1 89 ? 0.882 -3.815 -4.436 1.00 94.31 89 TYR A CA 1
ATOM 739 C C . TYR A 1 89 ? 1.086 -4.633 -3.168 1.00 94.31 89 TYR A C 1
ATOM 741 O O . TYR A 1 89 ? 0.171 -4.733 -2.340 1.00 94.31 89 TYR A O 1
ATOM 749 N N . THR A 1 90 ? 2.280 -5.197 -3.035 1.00 95.50 90 THR A N 1
ATOM 750 C CA . THR A 1 90 ? 2.694 -6.029 -1.905 1.00 95.50 90 THR A CA 1
ATOM 751 C C . THR A 1 90 ? 4.123 -5.684 -1.496 1.00 95.50 90 THR A C 1
ATOM 753 O O . THR A 1 90 ? 4.858 -5.052 -2.258 1.00 95.50 90 THR A O 1
ATOM 756 N N . SER A 1 91 ? 4.530 -6.111 -0.307 1.00 94.12 91 SER A N 1
ATOM 757 C CA . SER A 1 91 ? 5.873 -5.887 0.226 1.00 94.12 91 SER A CA 1
ATOM 758 C C . SER A 1 91 ? 6.447 -7.168 0.816 1.00 94.12 91 SER A C 1
ATOM 760 O O . SER A 1 91 ? 5.711 -8.041 1.272 1.00 94.12 91 SER A O 1
ATOM 762 N N . SER A 1 92 ? 7.771 -7.272 0.851 1.00 91.56 92 SER A N 1
ATOM 763 C CA . SER A 1 92 ? 8.474 -8.427 1.414 1.00 91.56 92 SER A CA 1
ATOM 764 C C . SER A 1 92 ? 8.411 -8.514 2.944 1.00 91.56 92 SER A C 1
ATOM 766 O O . SER A 1 92 ? 8.754 -9.548 3.509 1.00 91.56 92 SER A O 1
ATOM 768 N N . SER A 1 93 ? 7.963 -7.456 3.630 1.00 87.94 93 SER A N 1
ATOM 769 C CA . SER A 1 93 ? 7.763 -7.449 5.081 1.00 87.94 93 SER A CA 1
ATOM 770 C C . SER A 1 93 ? 6.477 -6.709 5.478 1.00 87.94 93 SER A C 1
ATOM 772 O O . SER A 1 93 ? 6.059 -5.781 4.772 1.00 87.94 93 SER A O 1
ATOM 774 N N . PRO A 1 94 ? 5.846 -7.081 6.609 1.00 85.56 94 PRO A N 1
ATOM 775 C CA . PRO A 1 94 ? 4.596 -6.466 7.052 1.00 85.56 94 PRO A CA 1
ATOM 776 C C . PRO A 1 94 ? 4.803 -5.007 7.456 1.00 85.56 94 PRO A C 1
ATOM 778 O O . PRO A 1 94 ? 3.990 -4.153 7.107 1.00 85.56 94 PRO A O 1
ATOM 781 N N . THR A 1 95 ? 5.935 -4.703 8.101 1.00 83.06 95 THR A N 1
ATOM 782 C CA . THR A 1 95 ? 6.315 -3.333 8.446 1.00 83.06 95 THR A CA 1
ATOM 783 C C . THR A 1 95 ? 6.444 -2.491 7.184 1.00 83.06 95 THR A C 1
ATOM 785 O O . THR A 1 95 ? 5.782 -1.469 7.092 1.00 83.06 95 THR A O 1
ATOM 788 N N . LEU A 1 96 ? 7.189 -2.941 6.163 1.00 83.62 96 LEU A N 1
ATOM 789 C CA . LEU A 1 96 ? 7.329 -2.185 4.912 1.00 83.62 96 LEU A CA 1
ATOM 790 C C . LEU A 1 96 ? 5.973 -1.914 4.253 1.00 83.62 96 LEU A C 1
ATOM 792 O O . LEU A 1 96 ? 5.706 -0.792 3.831 1.00 83.62 96 LEU A O 1
ATOM 796 N N . SER A 1 97 ? 5.104 -2.924 4.227 1.00 89.69 97 SER A N 1
ATOM 797 C CA . SER A 1 97 ? 3.757 -2.781 3.679 1.00 89.69 97 SER A CA 1
ATOM 798 C C . SER A 1 97 ? 2.935 -1.743 4.446 1.00 89.69 97 SER A C 1
ATOM 800 O O . SER A 1 97 ? 2.275 -0.893 3.850 1.00 89.69 97 SER A O 1
ATOM 802 N N . MET A 1 98 ? 2.993 -1.772 5.781 1.00 88.56 98 MET A N 1
ATOM 803 C CA . MET A 1 98 ? 2.315 -0.797 6.638 1.00 88.56 98 MET A CA 1
ATOM 804 C C . MET A 1 98 ? 2.833 0.625 6.394 1.00 88.56 98 MET A C 1
ATOM 806 O O . MET A 1 98 ? 2.019 1.538 6.265 1.00 88.56 98 MET A O 1
ATOM 810 N N . LEU A 1 99 ? 4.148 0.806 6.239 1.00 82.31 99 LEU A N 1
ATOM 811 C CA . LEU A 1 99 ? 4.759 2.112 5.974 1.00 82.31 99 LEU A CA 1
ATOM 812 C C . LEU A 1 99 ? 4.248 2.744 4.663 1.00 82.31 99 LEU A C 1
ATOM 814 O O . LEU A 1 99 ? 4.028 3.955 4.616 1.00 82.31 99 LEU A O 1
ATOM 818 N N . GLU A 1 100 ? 4.003 1.945 3.617 1.00 84.69 100 GLU A N 1
ATOM 819 C CA . GLU A 1 100 ? 3.433 2.440 2.350 1.00 84.69 100 GLU A CA 1
ATOM 820 C C . GLU A 1 100 ? 2.008 2.983 2.519 1.00 84.69 100 GLU A C 1
ATOM 822 O O . GLU A 1 100 ? 1.670 4.037 1.976 1.00 84.69 100 GLU A O 1
ATOM 827 N N . VAL A 1 101 ? 1.172 2.299 3.307 1.00 87.50 101 VAL A N 1
ATOM 828 C CA . VAL A 1 101 ? -0.192 2.764 3.614 1.00 87.50 101 VAL A CA 1
ATOM 829 C C . VAL A 1 101 ? -0.148 4.012 4.480 1.00 87.50 101 VAL A C 1
ATOM 831 O O . VAL A 1 101 ? -0.829 4.998 4.190 1.00 87.50 101 VAL A O 1
ATOM 834 N N . LEU A 1 102 ? 0.665 3.969 5.535 1.00 82.12 102 LEU A N 1
ATOM 835 C CA . LEU A 1 102 ? 0.769 5.027 6.526 1.00 82.12 102 LEU A CA 1
ATOM 836 C C . LEU A 1 102 ? 1.148 6.358 5.886 1.00 82.12 102 LEU A C 1
ATOM 838 O O . LEU A 1 102 ? 0.553 7.392 6.190 1.00 82.12 102 LEU A O 1
ATOM 842 N N . TYR A 1 103 ? 2.082 6.306 4.938 1.00 77.06 103 TYR A N 1
ATOM 843 C CA . TYR A 1 103 ? 2.474 7.466 4.164 1.00 77.06 103 TYR A CA 1
ATOM 844 C C . TYR A 1 103 ? 1.279 8.130 3.470 1.00 77.06 103 TYR A C 1
ATOM 846 O O . TYR A 1 103 ? 1.049 9.325 3.636 1.00 77.06 103 TYR A O 1
ATOM 854 N N . HIS A 1 104 ? 0.496 7.361 2.715 1.00 77.31 104 HIS A N 1
ATOM 855 C CA . HIS A 1 104 ? -0.622 7.908 1.950 1.00 77.31 104 HIS A CA 1
ATOM 856 C C . HIS A 1 104 ? -1.736 8.467 2.836 1.00 77.31 104 HIS A C 1
ATOM 858 O O . HIS A 1 104 ? -2.340 9.492 2.498 1.00 77.31 104 HIS A O 1
ATOM 864 N N . VAL A 1 105 ? -1.991 7.823 3.975 1.00 78.00 105 VAL A N 1
ATOM 865 C CA . VAL A 1 105 ? -2.991 8.284 4.942 1.00 78.00 105 VAL A CA 1
ATOM 866 C C . VAL A 1 105 ? -2.566 9.618 5.557 1.00 78.00 105 VAL A C 1
ATOM 868 O O . VAL A 1 105 ? -3.361 10.562 5.602 1.00 78.00 105 VAL A O 1
ATOM 871 N N . PHE A 1 106 ? -1.307 9.741 5.973 1.00 77.06 106 PHE A N 1
ATOM 872 C CA . PHE A 1 106 ? -0.818 10.958 6.610 1.00 77.06 106 PHE A CA 1
ATOM 873 C C . PHE A 1 106 ? -0.543 12.098 5.634 1.00 77.06 106 PHE A C 1
ATOM 875 O O . PHE A 1 106 ? -0.906 13.226 5.946 1.00 77.06 106 PHE A O 1
ATOM 882 N N . ASP A 1 107 ? -0.017 11.840 4.437 1.00 73.19 107 ASP A N 1
ATOM 883 C CA . ASP A 1 107 ? 0.165 12.864 3.395 1.00 73.19 107 ASP A CA 1
ATOM 884 C C . ASP A 1 107 ? -1.173 13.549 3.052 1.00 73.19 107 ASP A C 1
ATOM 886 O O . ASP A 1 107 ? -1.289 14.779 3.086 1.00 73.19 107 ASP A O 1
ATOM 890 N N . SER A 1 108 ? -2.227 12.743 2.874 1.00 73.12 108 SER A N 1
ATOM 891 C CA . SER A 1 108 ? -3.595 13.229 2.648 1.00 73.12 108 SER A CA 1
ATOM 892 C C . SER A 1 108 ? -4.123 14.032 3.845 1.00 73.12 108 SER A C 1
ATOM 894 O O . SER A 1 108 ? -4.712 15.106 3.687 1.00 73.12 108 SER A O 1
ATOM 896 N N . SER A 1 109 ? -3.881 13.536 5.060 1.00 74.38 109 SER A N 1
ATOM 897 C CA . SER A 1 109 ? -4.357 14.162 6.297 1.00 74.38 109 SER A CA 1
ATOM 898 C C . SER A 1 109 ? -3.649 15.480 6.624 1.00 74.38 109 SER A C 1
ATOM 900 O O . SER A 1 109 ? -4.280 16.423 7.106 1.00 74.38 109 SER A O 1
ATOM 902 N N . LEU A 1 110 ? -2.352 15.593 6.325 1.00 72.94 110 LEU A N 1
ATOM 903 C CA . LEU A 1 110 ? -1.567 16.812 6.524 1.00 72.94 110 LEU A CA 1
ATOM 904 C C . LEU A 1 110 ? -2.068 17.962 5.650 1.00 72.94 110 LEU A C 1
ATOM 906 O O . LEU A 1 110 ? -2.115 19.106 6.110 1.00 72.94 110 LEU A O 1
ATOM 910 N N . GLY A 1 111 ? -2.472 17.675 4.409 1.00 71.19 111 GLY A N 1
ATOM 911 C CA . GLY A 1 111 ? -3.093 18.664 3.526 1.00 71.19 111 GLY A CA 1
ATOM 912 C C . GLY A 1 111 ? -4.381 19.237 4.123 1.00 71.19 111 GLY A C 1
ATOM 913 O O . GLY A 1 111 ? -4.544 20.459 4.198 1.00 71.19 111 GLY A O 1
ATOM 914 N N . LEU A 1 112 ? -5.262 18.362 4.618 1.00 71.75 112 LEU A N 1
ATOM 915 C CA . LEU A 1 112 ? -6.511 18.750 5.284 1.00 71.75 112 LEU A CA 1
ATOM 916 C C . LEU A 1 112 ? -6.251 19.572 6.548 1.00 71.75 112 LEU A C 1
ATOM 918 O O . LEU A 1 112 ? -6.808 20.658 6.702 1.00 71.75 112 LEU A O 1
ATOM 922 N N . TYR A 1 113 ? -5.349 19.109 7.413 1.00 75.00 113 TYR A N 1
ATOM 923 C CA . TYR A 1 113 ? -4.974 19.813 8.639 1.00 75.00 113 TYR A CA 1
ATOM 924 C C . TYR A 1 113 ? -4.413 21.211 8.365 1.00 75.00 113 TYR A C 1
ATOM 926 O O . TYR A 1 113 ? -4.857 22.185 8.974 1.00 75.00 113 TYR A O 1
ATOM 934 N N . LYS A 1 114 ? -3.484 21.348 7.407 1.00 73.88 114 LYS A N 1
ATOM 935 C CA . LYS A 1 114 ? -2.912 22.653 7.028 1.00 73.88 114 LYS A CA 1
ATOM 936 C C . LYS A 1 114 ? -3.992 23.622 6.543 1.00 73.88 114 LYS A C 1
ATOM 938 O O . LYS A 1 114 ? -3.888 24.820 6.803 1.00 73.88 114 LYS A O 1
ATOM 943 N N . ASN A 1 115 ? -5.027 23.122 5.871 1.00 72.81 115 ASN A N 1
ATOM 944 C CA . ASN A 1 115 ? -6.164 23.931 5.434 1.00 72.81 115 ASN A CA 1
ATOM 945 C C . ASN A 1 115 ? -7.089 24.312 6.598 1.00 72.81 115 ASN A C 1
ATOM 947 O O . ASN A 1 115 ? -7.483 25.473 6.693 1.00 72.81 115 ASN A O 1
ATOM 951 N N . LEU A 1 116 ? -7.394 23.378 7.503 1.00 72.50 116 LEU A N 1
ATOM 952 C CA . LEU A 1 116 ? -8.218 23.636 8.689 1.00 72.50 116 LEU A CA 1
ATOM 953 C C . LEU A 1 116 ? -7.564 24.660 9.621 1.00 72.50 116 LEU A C 1
ATOM 955 O O . LEU A 1 116 ? -8.209 25.632 10.002 1.00 72.50 116 LEU A O 1
ATOM 959 N N . LYS A 1 117 ? -6.266 24.504 9.907 1.00 74.38 117 LYS A N 1
ATOM 960 C CA . LYS A 1 117 ? -5.493 25.429 10.749 1.00 74.38 117 LYS A CA 1
ATOM 961 C C . LYS A 1 117 ? -5.473 26.847 10.172 1.00 74.38 117 LYS A C 1
ATOM 963 O O . LYS A 1 117 ? -5.840 27.792 10.857 1.00 74.38 117 LYS A O 1
ATOM 968 N N . LYS A 1 118 ? -5.180 26.993 8.871 1.00 71.25 118 LYS A N 1
ATOM 969 C CA . LYS A 1 118 ? -5.219 28.298 8.177 1.00 71.25 118 LYS A CA 1
ATOM 970 C C . LYS A 1 118 ? -6.595 28.965 8.210 1.00 71.25 118 LYS A C 1
ATOM 972 O O . LYS A 1 118 ? -6.665 30.191 8.226 1.00 71.25 118 LYS A O 1
ATOM 977 N N . SER A 1 119 ? -7.666 28.178 8.128 1.00 67.19 119 SER A N 1
ATOM 978 C CA . SER A 1 119 ? -9.039 28.687 8.181 1.00 67.19 119 SER A CA 1
ATOM 979 C C . SER A 1 119 ? -9.422 29.098 9.601 1.00 67.19 119 SER A C 1
ATOM 981 O O . SER A 1 119 ? -10.006 30.163 9.773 1.00 67.19 119 SER A O 1
ATOM 983 N N . SER A 1 120 ? -9.020 28.315 10.606 1.00 63.47 120 SER A N 1
ATOM 984 C CA . SER A 1 120 ? -9.174 28.647 12.027 1.00 63.47 120 SER A CA 1
ATOM 985 C C . SER A 1 120 ? -8.452 29.947 12.392 1.00 63.47 120 SER A C 1
ATOM 987 O O . SER A 1 120 ? -9.019 30.779 13.089 1.00 63.47 120 SER A O 1
ATOM 989 N N . ASP A 1 121 ? -7.243 30.171 11.866 1.00 60.84 121 ASP A N 1
ATOM 990 C CA . ASP A 1 121 ? -6.461 31.393 12.119 1.00 60.84 121 ASP A CA 1
ATOM 991 C C . ASP A 1 121 ? -7.080 32.655 11.480 1.00 60.84 121 ASP A C 1
ATOM 993 O O . ASP A 1 121 ? -6.725 33.779 11.839 1.00 60.84 121 ASP A O 1
ATOM 997 N N . LYS A 1 122 ? -7.985 32.492 10.502 1.00 58.25 122 LYS A N 1
ATOM 998 C CA . LYS A 1 122 ? -8.600 33.590 9.731 1.00 58.25 122 LYS A CA 1
ATOM 999 C C . LYS A 1 122 ? -10.068 33.853 10.068 1.00 58.25 122 LYS A C 1
ATOM 1001 O O . LYS A 1 122 ? -10.595 34.881 9.646 1.00 58.25 122 LYS A O 1
ATOM 1006 N N . LEU A 1 123 ? -10.737 32.950 10.781 1.00 52.75 123 LEU A N 1
ATOM 1007 C CA . LEU A 1 123 ? -12.162 33.043 11.087 1.00 52.75 123 LEU A CA 1
ATOM 1008 C C . LEU A 1 123 ? -12.378 33.422 12.557 1.00 52.75 123 LEU A C 1
ATOM 1010 O O . LEU A 1 123 ? -12.169 32.622 13.455 1.00 52.75 123 LEU A O 1
ATOM 1014 N N . THR A 1 124 ? -12.939 34.609 12.792 1.00 51.19 124 THR A N 1
ATOM 1015 C CA . THR A 1 124 ? -13.640 34.990 14.037 1.00 51.19 124 THR A CA 1
ATOM 1016 C C . THR A 1 124 ? -15.052 34.378 14.122 1.00 51.19 124 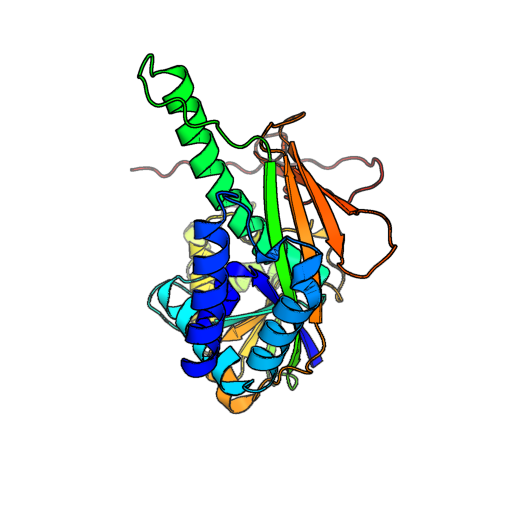THR A C 1
ATOM 1018 O O . THR A 1 124 ? -15.918 34.873 14.841 1.00 51.19 124 THR A O 1
ATOM 1021 N N . SER A 1 125 ? -15.324 33.327 13.344 1.00 44.81 125 SER A N 1
ATOM 1022 C CA . SER A 1 125 ? -16.656 32.750 13.162 1.00 44.81 125 SER A CA 1
ATOM 1023 C C . SER A 1 125 ? -16.961 31.682 14.212 1.00 44.81 125 SER A C 1
ATOM 1025 O O . SER A 1 125 ? -16.128 30.855 14.560 1.00 44.81 125 SER A O 1
ATOM 1027 N N . THR A 1 126 ? -18.216 31.694 14.650 1.00 47.00 126 THR A N 1
ATOM 1028 C CA . THR A 1 126 ? -18.947 30.829 15.590 1.00 47.00 126 THR A CA 1
ATOM 1029 C C . THR A 1 126 ? -18.823 29.303 15.420 1.00 47.00 126 THR A C 1
ATOM 1031 O O . THR A 1 126 ? -19.421 28.574 16.209 1.00 47.00 126 THR A O 1
ATOM 1034 N N . PHE A 1 127 ? -18.043 28.796 14.462 1.00 48.75 127 PHE A N 1
ATOM 1035 C CA . PHE A 1 127 ? -17.715 27.373 14.325 1.00 48.75 127 PHE A CA 1
ATOM 1036 C C . PHE A 1 127 ? -16.301 27.092 14.850 1.00 48.75 127 PHE A C 1
ATOM 1038 O O . PHE A 1 127 ? -15.348 26.946 14.088 1.00 48.75 127 PHE A O 1
ATOM 1045 N N . ASN A 1 128 ? -16.180 26.980 16.175 1.00 53.12 128 ASN A N 1
ATOM 1046 C CA . ASN A 1 128 ? -14.985 26.449 16.834 1.00 53.12 128 ASN A CA 1
ATOM 1047 C C . ASN A 1 128 ? -14.935 24.923 16.631 1.00 53.12 128 ASN A C 1
ATOM 1049 O O . ASN A 1 128 ? -15.313 24.155 17.514 1.00 53.12 128 ASN A O 1
ATOM 1053 N N . VAL A 1 129 ? -14.524 24.466 15.446 1.00 58.03 129 VAL A N 1
ATOM 1054 C CA . VAL A 1 129 ? -14.186 23.051 15.248 1.00 58.03 129 VAL A CA 1
ATOM 1055 C C . VAL A 1 129 ? -12.749 22.862 15.737 1.00 58.03 129 VAL A C 1
ATOM 1057 O O . VAL A 1 129 ? -11.841 23.434 15.131 1.00 58.03 129 VAL A O 1
ATOM 1060 N N . PRO A 1 130 ? -12.509 22.111 16.829 1.00 63.28 130 PRO A N 1
ATOM 1061 C CA . PRO A 1 130 ? -11.155 21.876 17.310 1.00 63.28 130 PRO A CA 1
ATOM 1062 C C . PRO A 1 130 ? -10.347 21.164 16.222 1.00 63.28 130 PRO A C 1
ATOM 1064 O O . PRO A 1 130 ? -10.751 20.119 15.710 1.00 63.28 130 PRO A O 1
ATOM 1067 N N . VAL 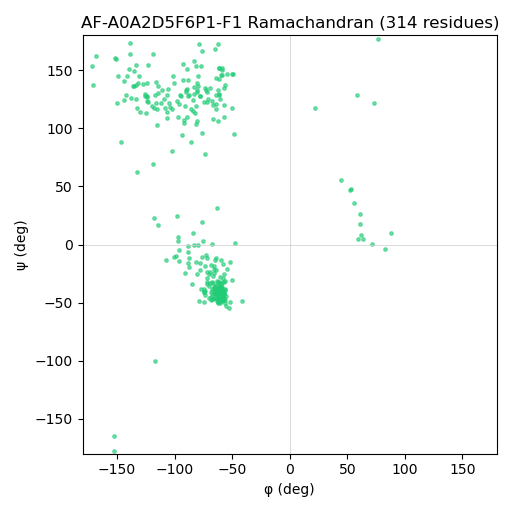A 1 131 ? -9.207 21.747 15.848 1.00 67.44 131 VAL A N 1
ATOM 1068 C CA . VAL A 1 131 ? -8.281 21.117 14.906 1.00 67.44 131 VAL A CA 1
ATOM 1069 C C . VAL A 1 131 ? -7.600 19.954 15.638 1.00 67.44 131 VAL A C 1
ATOM 1071 O O . VAL A 1 131 ? -6.992 20.194 16.681 1.00 67.44 131 VAL A O 1
ATOM 1074 N N . PRO A 1 132 ? -7.681 18.708 15.139 1.00 70.94 132 PRO A N 1
ATOM 1075 C CA . PRO A 1 132 ? -7.106 17.561 15.834 1.00 70.94 132 PRO A CA 1
ATOM 1076 C C . PRO A 1 132 ? -5.582 17.688 15.936 1.00 70.94 132 PRO A C 1
ATOM 1078 O O . PRO A 1 132 ? -4.900 17.906 14.936 1.00 70.94 132 PRO A O 1
ATOM 1081 N N . GLU A 1 133 ? -5.047 17.535 17.147 1.00 75.75 133 GLU A N 1
ATOM 1082 C CA . GLU A 1 133 ? -3.600 17.590 17.416 1.00 75.75 133 GLU A CA 1
ATOM 1083 C C . GLU A 1 133 ? -2.881 16.293 17.030 1.00 75.75 133 GLU A C 1
ATOM 1085 O O . GLU A 1 133 ? -1.676 16.295 16.773 1.00 75.75 133 GLU A O 1
ATOM 1090 N N . LYS A 1 134 ? -3.631 15.191 16.952 1.00 80.75 134 LYS A N 1
ATOM 1091 C CA . LYS A 1 134 ? -3.134 13.853 16.655 1.00 80.75 134 LYS A CA 1
ATOM 1092 C C . LYS A 1 134 ? -4.109 13.109 15.748 1.00 80.75 134 LYS A C 1
ATOM 1094 O O . LYS A 1 134 ? -5.323 13.272 15.870 1.00 80.75 134 LYS A O 1
ATOM 1099 N N . ILE A 1 135 ? -3.571 12.284 14.854 1.00 80.94 135 ILE A N 1
ATOM 1100 C CA . ILE A 1 135 ? -4.347 11.362 14.019 1.00 80.94 135 ILE A CA 1
ATOM 1101 C C . ILE A 1 135 ? -3.956 9.936 14.366 1.00 80.94 135 ILE A C 1
ATOM 1103 O O . ILE A 1 135 ? -2.777 9.590 14.357 1.00 80.94 135 ILE A O 1
ATOM 1107 N N . GLU A 1 136 ? -4.962 9.112 14.643 1.00 83.88 136 GLU A N 1
ATOM 1108 C CA . GLU A 1 136 ? -4.797 7.692 14.937 1.00 83.88 136 GLU A CA 1
ATOM 1109 C C . GLU A 1 136 ? -5.434 6.846 13.844 1.00 83.88 136 GLU A C 1
ATOM 1111 O O . GLU A 1 136 ? -6.591 7.048 13.464 1.00 83.88 136 GLU A O 1
ATOM 1116 N N . VAL A 1 137 ? -4.665 5.885 13.347 1.00 86.69 137 VAL A N 1
ATOM 1117 C CA . VAL A 1 137 ? -5.055 4.984 12.267 1.00 86.69 137 VAL A CA 1
ATOM 1118 C C . VAL A 1 137 ? -4.683 3.568 12.670 1.00 86.69 137 VAL A C 1
ATOM 1120 O O . VAL A 1 137 ? -3.599 3.320 13.191 1.00 86.69 137 VAL A O 1
ATOM 1123 N N . LEU A 1 138 ? -5.583 2.630 12.398 1.00 88.75 138 LEU A N 1
ATOM 1124 C CA . LEU A 1 138 ? -5.288 1.208 12.478 1.00 88.75 138 LEU A CA 1
ATOM 1125 C C . LEU A 1 138 ? -4.976 0.709 11.068 1.00 88.75 138 LEU A C 1
ATOM 1127 O O . LEU A 1 138 ? -5.797 0.872 10.166 1.00 88.75 138 LEU A O 1
ATOM 1131 N N . VAL A 1 139 ? -3.805 0.114 10.870 1.00 91.75 139 VAL A N 1
ATOM 1132 C CA . VAL A 1 139 ? -3.397 -0.513 9.607 1.00 91.75 139 VAL A CA 1
ATOM 1133 C C . VAL A 1 139 ? -3.333 -2.019 9.812 1.00 91.75 139 VAL A C 1
ATOM 1135 O O . VAL A 1 139 ? -2.762 -2.487 10.791 1.00 91.75 139 VAL A O 1
ATOM 1138 N N . VAL A 1 140 ? -3.903 -2.791 8.893 1.00 93.06 140 VAL A N 1
ATOM 1139 C CA . VAL A 1 140 ? -3.846 -4.257 8.922 1.00 93.06 140 VAL A CA 1
ATOM 1140 C C . VAL A 1 140 ? -2.927 -4.730 7.815 1.00 93.06 140 VAL A C 1
ATOM 1142 O O . VAL A 1 140 ? -3.222 -4.493 6.647 1.00 93.06 140 VAL A O 1
ATOM 1145 N N . ALA A 1 141 ? -1.833 -5.396 8.178 1.00 93.38 141 ALA A N 1
ATOM 1146 C CA . ALA A 1 141 ? -0.936 -6.079 7.255 1.00 93.38 141 ALA A CA 1
ATOM 1147 C C . ALA A 1 141 ? -1.376 -7.535 7.098 1.00 93.38 141 ALA A C 1
ATOM 1149 O O . ALA A 1 141 ? -1.206 -8.338 8.016 1.00 93.38 141 ALA A O 1
ATOM 1150 N N . LEU A 1 142 ? -1.944 -7.866 5.942 1.00 94.38 142 LEU A N 1
ATOM 1151 C CA . LEU A 1 142 ? -2.379 -9.216 5.598 1.00 94.38 142 LEU A CA 1
ATOM 1152 C C . LEU A 1 142 ? -1.211 -9.985 4.981 1.00 94.38 142 LEU A C 1
ATOM 1154 O O . LEU A 1 142 ? -0.577 -9.492 4.045 1.00 94.38 142 LEU A O 1
ATOM 1158 N N . GLU A 1 143 ? -0.928 -11.180 5.493 1.00 94.69 143 GLU A N 1
ATOM 1159 C CA . GLU A 1 143 ? 0.036 -12.088 4.878 1.00 94.69 143 GLU A CA 1
ATOM 1160 C C . GLU A 1 143 ? -0.611 -12.818 3.700 1.00 94.69 143 GLU A C 1
ATOM 1162 O O . GLU A 1 143 ? -1.746 -13.302 3.771 1.00 94.69 143 GLU A O 1
ATOM 1167 N N . LEU A 1 144 ? 0.142 -12.908 2.612 1.00 95.69 144 LEU A N 1
ATOM 1168 C CA . LEU A 1 144 ? -0.277 -13.585 1.403 1.00 95.69 144 LEU A CA 1
ATOM 1169 C C . LEU A 1 144 ? 0.839 -14.466 0.851 1.00 95.69 144 LEU A C 1
ATOM 1171 O O . LEU A 1 144 ? 2.034 -14.184 0.995 1.00 95.69 144 LEU A O 1
ATOM 1175 N N . GLU A 1 145 ? 0.427 -15.539 0.199 1.00 95.44 145 GLU A N 1
ATOM 1176 C CA . GLU A 1 145 ? 1.287 -16.452 -0.525 1.00 95.44 145 GLU A CA 1
ATOM 1177 C C . GLU A 1 145 ? 1.058 -16.280 -2.026 1.00 95.44 145 GLU A C 1
ATOM 1179 O O . GLU A 1 145 ? -0.066 -16.362 -2.522 1.00 95.44 145 GLU A O 1
ATOM 1184 N N . VAL A 1 146 ? 2.145 -16.015 -2.751 1.00 93.00 146 VAL A N 1
ATOM 1185 C CA . VAL A 1 146 ? 2.146 -15.894 -4.214 1.00 93.00 146 VAL A CA 1
ATOM 1186 C C . VAL A 1 146 ? 3.157 -16.879 -4.776 1.00 93.00 146 VAL A C 1
ATOM 1188 O O . VAL A 1 146 ? 4.318 -16.845 -4.348 1.00 93.00 146 VAL A O 1
ATOM 1191 N N . PRO A 1 147 ? 2.783 -17.739 -5.732 1.00 93.19 147 PRO A N 1
ATOM 1192 C CA . PRO A 1 147 ? 3.747 -18.438 -6.570 1.00 93.19 147 PRO A CA 1
ATOM 1193 C C . PRO A 1 147 ? 4.761 -17.461 -7.170 1.00 93.19 147 PRO A C 1
ATOM 1195 O O . PRO A 1 147 ? 4.448 -16.298 -7.417 1.00 93.19 147 PRO A O 1
ATOM 1198 N N . GLU A 1 148 ? 6.000 -17.904 -7.354 1.00 89.25 148 GLU A N 1
ATOM 1199 C CA . GLU A 1 148 ? 7.020 -17.047 -7.955 1.00 89.25 148 GLU A CA 1
ATOM 1200 C C . GLU A 1 148 ? 6.675 -16.785 -9.434 1.00 89.25 148 GLU A C 1
ATOM 1202 O O . GLU A 1 148 ? 6.476 -17.748 -10.177 1.00 89.25 148 GLU A O 1
ATOM 1207 N N . PRO A 1 149 ? 6.544 -15.514 -9.866 1.00 88.19 149 PRO A N 1
ATOM 1208 C CA . PRO A 1 149 ? 6.346 -15.179 -11.271 1.00 88.19 149 PRO A CA 1
ATOM 1209 C C . PRO A 1 149 ? 7.495 -15.692 -12.135 1.00 88.19 149 PRO A C 1
ATOM 1211 O O . PRO A 1 149 ? 8.648 -15.645 -11.715 1.00 88.19 149 PRO A O 1
ATOM 1214 N N . GLU A 1 150 ? 7.190 -16.096 -13.371 1.00 87.81 150 GLU A N 1
ATOM 1215 C CA . GLU A 1 150 ? 8.210 -16.522 -14.341 1.00 87.81 150 GLU A CA 1
ATOM 1216 C C . GLU A 1 150 ? 9.254 -15.427 -14.584 1.00 87.81 150 GLU A C 1
ATOM 1218 O O . GLU A 1 150 ? 10.446 -15.714 -14.674 1.00 87.81 150 GLU A O 1
ATOM 1223 N N . ASN A 1 151 ? 8.804 -14.168 -14.649 1.00 89.88 151 ASN A N 1
ATOM 1224 C CA . ASN A 1 151 ? 9.667 -13.012 -14.835 1.00 89.88 151 ASN A CA 1
ATOM 1225 C C . ASN A 1 151 ? 9.454 -12.004 -13.702 1.00 89.88 151 ASN A C 1
ATOM 1227 O O . ASN A 1 151 ? 8.347 -11.507 -13.487 1.00 89.88 151 ASN A O 1
ATOM 1231 N N . ILE A 1 152 ? 10.534 -11.653 -13.004 1.00 91.50 152 ILE A N 1
ATOM 1232 C CA . ILE A 1 152 ? 10.569 -10.534 -12.059 1.00 91.50 152 ILE A CA 1
ATOM 1233 C C . ILE A 1 152 ? 11.620 -9.546 -12.550 1.00 91.50 152 ILE A C 1
ATOM 1235 O O . ILE A 1 152 ? 12.802 -9.880 -12.625 1.00 91.50 152 ILE A O 1
ATOM 1239 N N . VAL A 1 153 ? 11.200 -8.321 -12.852 1.00 90.12 153 VAL A N 1
ATOM 1240 C CA . VAL A 1 153 ? 12.124 -7.234 -13.184 1.00 90.12 153 VAL A CA 1
ATOM 1241 C C . VAL A 1 153 ? 12.380 -6.401 -11.939 1.00 90.12 153 VAL A C 1
ATOM 1243 O O . VAL A 1 153 ? 11.449 -5.842 -11.360 1.00 90.12 153 VAL A O 1
ATOM 1246 N N . SER A 1 154 ? 13.642 -6.306 -11.530 1.00 87.94 154 SER A N 1
ATOM 1247 C CA . SER A 1 154 ? 14.061 -5.467 -10.410 1.00 87.94 154 SER A CA 1
ATOM 1248 C C . SER A 1 154 ? 14.459 -4.071 -10.875 1.00 87.94 154 SER A C 1
ATOM 1250 O O . SER A 1 154 ? 15.419 -3.897 -11.625 1.00 87.94 154 SER A O 1
ATOM 1252 N N . LEU A 1 155 ? 13.758 -3.054 -10.382 1.00 83.94 155 LEU A N 1
ATOM 1253 C CA . LEU A 1 155 ? 14.153 -1.660 -10.550 1.00 83.94 155 LEU A CA 1
ATOM 1254 C C . LEU A 1 155 ? 15.244 -1.278 -9.549 1.00 83.94 155 LEU A C 1
ATOM 1256 O O . LEU A 1 155 ? 15.226 -1.713 -8.399 1.00 83.94 155 LEU A O 1
ATOM 1260 N N . CYS A 1 156 ? 16.159 -0.413 -9.986 1.00 75.25 156 CYS A N 1
ATOM 1261 C CA . CYS A 1 156 ? 17.213 0.199 -9.164 1.00 75.25 156 CYS A CA 1
ATOM 1262 C C . CYS A 1 156 ? 18.258 -0.751 -8.562 1.00 75.25 156 CYS A C 1
ATOM 1264 O O . CYS A 1 156 ? 19.112 -0.285 -7.814 1.00 75.25 156 CYS A O 1
ATOM 1266 N N . GLU A 1 157 ? 18.237 -2.049 -8.879 1.00 75.25 157 GLU A N 1
ATOM 1267 C CA . GLU A 1 157 ? 19.359 -2.943 -8.548 1.00 75.25 157 GLU A CA 1
ATOM 1268 C C . GLU A 1 157 ? 20.602 -2.611 -9.394 1.00 75.25 157 GLU A C 1
ATOM 1270 O O . GLU A 1 157 ? 21.726 -2.696 -8.904 1.00 75.25 157 GLU A O 1
ATOM 1275 N N . ASP A 1 158 ? 20.393 -2.173 -10.640 1.00 77.81 158 ASP A N 1
ATOM 1276 C CA . ASP A 1 158 ? 21.430 -1.690 -11.552 1.00 77.81 158 ASP A CA 1
ATOM 1277 C C . ASP A 1 158 ? 21.016 -0.337 -12.157 1.00 77.81 158 ASP A C 1
ATOM 1279 O O . ASP A 1 158 ? 20.053 -0.232 -12.925 1.00 77.81 158 ASP A O 1
ATOM 1283 N N . ALA A 1 159 ? 21.768 0.714 -11.817 1.00 73.81 159 ALA A N 1
ATOM 1284 C CA . ALA A 1 159 ? 21.549 2.067 -12.324 1.00 73.81 159 ALA A CA 1
ATOM 1285 C C . ALA A 1 159 ? 21.727 2.172 -13.853 1.00 73.81 159 ALA A C 1
ATOM 1287 O O . ALA A 1 159 ? 21.050 2.973 -14.500 1.00 73.81 159 ALA A O 1
ATOM 1288 N N . GLY A 1 160 ? 22.609 1.363 -14.451 1.00 78.69 160 GLY A N 1
ATOM 1289 C CA . GLY A 1 160 ? 22.832 1.309 -15.896 1.00 78.69 160 GLY A CA 1
ATOM 1290 C C . GLY A 1 160 ? 21.647 0.695 -16.639 1.00 78.69 160 GLY A C 1
ATOM 1291 O O . GLY A 1 160 ? 21.166 1.277 -17.616 1.00 78.69 160 GLY A O 1
ATOM 1292 N N . TYR A 1 161 ? 21.127 -0.429 -16.138 1.00 82.88 161 TYR A N 1
ATOM 1293 C CA . TYR A 1 161 ? 19.899 -1.040 -16.659 1.00 82.88 161 TYR A CA 1
ATOM 1294 C C . TYR A 1 161 ? 18.716 -0.073 -16.567 1.00 82.88 161 TYR A C 1
ATOM 1296 O O . TYR A 1 161 ? 18.028 0.176 -17.554 1.00 82.88 161 TYR A O 1
ATOM 1304 N N . PHE A 1 162 ? 18.527 0.541 -15.400 1.00 79.62 162 PHE A N 1
ATOM 1305 C CA . PHE A 1 162 ? 17.434 1.476 -15.170 1.00 79.62 162 PHE A CA 1
ATOM 1306 C C . PHE A 1 162 ? 17.475 2.694 -16.100 1.00 79.62 162 PHE A C 1
ATOM 1308 O O . PHE A 1 162 ? 16.454 3.101 -16.661 1.00 79.62 162 PHE A O 1
ATOM 1315 N N . LYS A 1 163 ? 18.669 3.260 -16.298 1.00 80.31 163 LYS A N 1
ATOM 1316 C CA . LYS A 1 163 ? 18.882 4.357 -17.238 1.00 80.31 163 LYS A CA 1
ATOM 1317 C C . LYS A 1 163 ? 18.542 3.929 -18.668 1.00 80.31 163 LYS A C 1
ATOM 1319 O O . LYS A 1 163 ? 17.823 4.648 -19.353 1.00 80.31 163 LYS A O 1
ATOM 1324 N N . SER A 1 164 ? 18.999 2.749 -19.081 1.00 85.62 164 SER A N 1
ATOM 1325 C CA . SER A 1 164 ? 18.730 2.201 -20.417 1.00 85.62 164 SER A CA 1
ATOM 1326 C C . SER A 1 164 ? 17.231 1.995 -20.653 1.00 85.62 164 SER A C 1
ATOM 1328 O O . SER A 1 164 ? 16.716 2.397 -21.692 1.00 85.62 164 SER A O 1
ATOM 1330 N N . LEU A 1 165 ? 16.510 1.470 -19.655 1.00 87.25 165 LEU A N 1
ATOM 1331 C CA . LEU A 1 165 ? 15.051 1.338 -19.690 1.00 87.25 165 LEU A CA 1
ATOM 1332 C C . LEU A 1 165 ? 14.363 2.701 -19.851 1.00 87.25 165 LEU A C 1
ATOM 1334 O O . LEU A 1 165 ? 13.452 2.850 -20.659 1.00 87.25 165 LEU A O 1
ATOM 1338 N N . CYS A 1 166 ? 14.797 3.723 -19.110 1.00 83.56 166 CYS A N 1
ATOM 1339 C CA . CYS A 1 166 ? 14.224 5.063 -19.242 1.00 83.56 166 CYS A CA 1
ATOM 1340 C C . CYS A 1 166 ? 14.474 5.664 -20.638 1.00 83.56 166 CYS A C 1
ATOM 1342 O O . CYS A 1 166 ? 13.585 6.308 -21.199 1.00 83.56 166 CYS A O 1
ATOM 1344 N N . GLU A 1 167 ? 15.651 5.436 -21.225 1.00 85.38 167 GLU A N 1
ATOM 1345 C CA . GLU A 1 167 ? 15.961 5.863 -22.595 1.00 85.38 167 GLU A CA 1
ATOM 1346 C C . GLU A 1 167 ? 15.072 5.146 -23.623 1.00 85.38 167 GLU A C 1
ATOM 1348 O O . GLU A 1 167 ? 14.483 5.817 -24.475 1.00 85.38 167 GLU A O 1
ATOM 1353 N N . GLU A 1 168 ? 14.904 3.824 -23.496 1.00 87.75 168 GLU A N 1
ATOM 1354 C CA . GLU A 1 168 ? 14.023 3.002 -24.341 1.00 87.75 168 GLU A CA 1
ATOM 1355 C C . GLU A 1 168 ? 12.568 3.486 -24.294 1.00 87.75 168 GLU A C 1
ATOM 1357 O O . GLU A 1 168 ? 11.902 3.596 -25.324 1.00 87.75 168 GLU A O 1
ATOM 1362 N N . LEU A 1 169 ? 12.088 3.851 -23.105 1.00 86.00 169 LEU A N 1
ATOM 1363 C CA . LEU A 1 169 ? 10.734 4.364 -22.892 1.00 86.00 169 LEU A CA 1
ATOM 1364 C C . LEU A 1 169 ? 10.538 5.816 -23.357 1.00 86.00 169 LEU A C 1
ATOM 1366 O O . LEU A 1 169 ? 9.450 6.370 -23.201 1.00 86.00 169 LEU A O 1
ATOM 1370 N N . GLY A 1 170 ? 11.559 6.437 -23.953 1.00 83.06 170 GLY A N 1
ATOM 1371 C CA . GLY A 1 170 ? 11.466 7.773 -24.537 1.00 83.06 170 GLY A CA 1
ATOM 1372 C C . GLY A 1 170 ? 11.745 8.914 -23.557 1.00 83.06 170 GLY A C 1
ATOM 1373 O O . GLY A 1 170 ? 11.579 10.081 -23.922 1.00 83.06 170 GLY A O 1
ATOM 1374 N N . PHE A 1 171 ? 12.229 8.626 -22.345 1.00 79.62 171 PHE A N 1
ATOM 1375 C CA . PHE A 1 171 ? 12.535 9.658 -21.349 1.00 79.62 171 PHE A CA 1
ATOM 1376 C C . PHE A 1 171 ? 13.869 10.366 -21.568 1.00 79.62 171 PHE A C 1
ATOM 1378 O O . PHE A 1 171 ? 14.185 11.299 -20.834 1.00 79.62 171 PHE A O 1
ATOM 1385 N N . TYR A 1 172 ? 14.631 9.997 -22.599 1.00 73.88 172 TYR A N 1
ATOM 1386 C CA . TYR A 1 172 ? 15.960 10.548 -22.883 1.00 73.88 172 TYR A CA 1
ATOM 1387 C C . TYR A 1 172 ? 16.011 12.089 -22.899 1.00 73.88 172 TYR A C 1
ATOM 1389 O O . TYR A 1 172 ? 17.019 12.680 -22.521 1.00 73.88 172 TYR A O 1
ATOM 1397 N N . ARG A 1 173 ? 14.916 12.765 -23.284 1.00 66.38 173 ARG A N 1
ATOM 1398 C CA . ARG A 1 173 ? 14.820 14.241 -23.294 1.00 66.38 173 ARG A CA 1
ATOM 1399 C C . ARG A 1 173 ? 14.741 14.867 -21.899 1.00 66.38 173 ARG A C 1
ATOM 1401 O O . ARG A 1 173 ? 15.084 16.034 -21.740 1.00 66.38 173 ARG A O 1
ATOM 1408 N N . TYR A 1 174 ? 14.297 14.096 -20.914 1.00 61.56 174 TYR A N 1
ATOM 1409 C CA . TYR A 1 174 ? 14.147 14.486 -19.510 1.00 61.56 174 TYR A CA 1
ATOM 1410 C C . TYR A 1 174 ? 15.331 14.009 -18.656 1.00 61.56 174 TYR A C 1
ATOM 1412 O O . TYR A 1 174 ? 15.496 14.414 -17.505 1.00 61.56 174 TYR A O 1
ATOM 1420 N N . MET A 1 175 ? 16.195 13.171 -19.233 1.00 69.81 175 MET A N 1
ATOM 1421 C CA . MET A 1 175 ? 17.367 12.608 -18.579 1.00 69.81 175 MET A CA 1
ATOM 1422 C C . MET A 1 175 ? 18.551 13.567 -18.696 1.00 69.81 175 MET A C 1
ATOM 1424 O O . MET A 1 175 ? 19.360 13.512 -19.621 1.00 69.81 175 MET A O 1
ATOM 1428 N N . GLY A 1 176 ? 18.660 14.477 -17.728 1.00 65.69 176 GLY A N 1
ATOM 1429 C CA . GLY A 1 176 ? 19.841 15.324 -17.589 1.00 65.69 176 GLY A CA 1
ATOM 1430 C C . GLY A 1 176 ? 21.117 14.516 -17.306 1.00 65.69 176 GLY A C 1
ATOM 1431 O O . GLY A 1 176 ? 21.085 13.328 -16.990 1.00 65.69 176 GLY A O 1
ATOM 1432 N N . LYS A 1 177 ? 22.270 15.196 -17.323 1.00 62.59 177 LYS A N 1
ATOM 1433 C CA . LYS A 1 177 ? 23.598 14.593 -17.076 1.00 62.59 177 LYS A CA 1
ATOM 1434 C C . LYS A 1 177 ? 23.709 13.819 -15.745 1.00 62.59 177 LYS A C 1
ATOM 1436 O O . LYS A 1 177 ? 24.581 12.967 -15.622 1.00 62.59 177 LYS A O 1
ATOM 1441 N N . ASN A 1 178 ? 22.826 14.105 -14.785 1.00 61.41 178 ASN A N 1
ATOM 1442 C CA . ASN A 1 178 ? 22.800 13.512 -13.446 1.00 61.41 178 ASN A CA 1
ATOM 1443 C C . ASN A 1 178 ? 21.509 12.713 -13.162 1.00 61.41 178 ASN A C 1
ATOM 1445 O O . ASN A 1 178 ? 21.127 12.588 -12.002 1.00 61.41 178 ASN A O 1
ATOM 1449 N N . PHE A 1 179 ? 20.805 12.236 -14.193 1.00 65.69 179 PHE A N 1
ATOM 1450 C CA . PHE A 1 179 ? 19.636 11.371 -14.011 1.00 65.69 179 PHE A CA 1
ATOM 1451 C C . PHE A 1 179 ? 20.023 10.053 -13.329 1.00 65.69 179 PHE A C 1
ATOM 1453 O O . PHE A 1 179 ? 21.000 9.416 -13.729 1.00 65.69 179 PHE A O 1
ATOM 1460 N N . ASN A 1 180 ? 19.252 9.657 -12.320 1.00 65.31 180 ASN A N 1
ATOM 1461 C CA . ASN A 1 180 ? 19.442 8.439 -11.538 1.00 65.31 180 ASN A CA 1
ATOM 1462 C C . ASN A 1 180 ? 18.097 7.949 -10.964 1.00 65.31 180 ASN A C 1
ATOM 1464 O O . ASN A 1 180 ? 17.043 8.545 -11.193 1.00 65.31 180 ASN A O 1
ATOM 1468 N N . GLU A 1 181 ? 18.149 6.868 -10.195 1.00 65.81 181 GLU A N 1
ATOM 1469 C CA . GLU A 1 181 ? 17.026 6.232 -9.507 1.00 65.81 181 GLU A CA 1
ATOM 1470 C C . GLU A 1 181 ? 16.282 7.124 -8.497 1.00 65.81 181 GLU A C 1
ATOM 1472 O O . GLU A 1 181 ? 15.159 6.784 -8.123 1.00 65.81 181 GLU A O 1
ATOM 1477 N N . ASP A 1 182 ? 16.833 8.284 -8.103 1.00 62.62 182 ASP A N 1
ATOM 1478 C CA . ASP A 1 182 ? 16.236 9.179 -7.096 1.00 62.62 182 ASP A CA 1
ATOM 1479 C C . ASP A 1 182 ? 14.809 9.627 -7.482 1.00 62.62 182 ASP A C 1
ATOM 1481 O O . ASP A 1 182 ? 13.993 9.934 -6.610 1.00 62.62 182 ASP A O 1
ATOM 1485 N N . PHE A 1 183 ? 14.462 9.638 -8.776 1.00 63.31 183 PHE A N 1
ATOM 1486 C CA . PHE A 1 183 ? 13.120 10.040 -9.208 1.00 63.31 183 PHE A CA 1
ATOM 1487 C C . PHE A 1 183 ? 12.021 9.065 -8.748 1.00 63.31 183 PHE A C 1
ATOM 1489 O O . PHE A 1 183 ? 10.887 9.498 -8.539 1.00 63.31 183 PHE A O 1
ATOM 1496 N N . ILE A 1 184 ? 12.334 7.777 -8.535 1.00 64.75 184 ILE A N 1
ATOM 1497 C CA . ILE A 1 184 ? 11.362 6.779 -8.043 1.00 64.75 184 ILE A CA 1
ATOM 1498 C C . ILE A 1 184 ? 10.876 7.125 -6.632 1.00 64.75 184 ILE A C 1
ATOM 1500 O O . ILE A 1 184 ? 9.787 6.720 -6.230 1.00 64.75 184 ILE A O 1
ATOM 1504 N N . PHE A 1 185 ? 11.642 7.921 -5.891 1.00 63.22 185 PHE A N 1
ATOM 1505 C CA . PHE A 1 185 ? 11.331 8.326 -4.522 1.00 63.22 185 PHE A CA 1
ATOM 1506 C C . PHE A 1 185 ? 10.476 9.605 -4.466 1.00 63.22 185 PHE A C 1
ATOM 1508 O O . PHE A 1 185 ? 10.002 9.987 -3.398 1.00 63.22 185 PHE A O 1
ATOM 1515 N N . GLY A 1 186 ? 10.236 10.263 -5.608 1.00 61.28 186 GLY A N 1
ATOM 1516 C CA . GLY A 1 186 ? 9.385 11.450 -5.712 1.00 61.28 186 GLY A CA 1
ATOM 1517 C C . GLY A 1 186 ? 7.883 11.141 -5.667 1.00 61.28 186 GLY A C 1
ATOM 1518 O O . GLY A 1 186 ? 7.460 9.997 -5.823 1.00 61.28 186 GLY A O 1
ATOM 1519 N N . ASN A 1 187 ? 7.058 12.175 -5.479 1.00 62.81 187 ASN A N 1
ATOM 1520 C CA . ASN A 1 187 ? 5.589 12.076 -5.550 1.00 62.81 187 ASN A CA 1
ATOM 1521 C C . ASN A 1 187 ? 5.033 12.287 -6.968 1.00 62.81 187 ASN A C 1
ATOM 1523 O O . ASN A 1 187 ? 3.826 12.217 -7.168 1.00 62.81 187 ASN A O 1
ATOM 1527 N N . ASP A 1 188 ? 5.904 12.553 -7.942 1.00 68.44 188 ASP A N 1
ATOM 1528 C CA . ASP A 1 188 ? 5.537 12.557 -9.351 1.00 68.44 188 ASP A CA 1
ATOM 1529 C C . ASP A 1 188 ? 5.639 11.130 -9.897 1.00 68.44 188 ASP A C 1
ATOM 1531 O O . ASP A 1 188 ? 6.707 10.511 -9.874 1.00 68.44 188 ASP A O 1
ATOM 1535 N N . TYR A 1 189 ? 4.499 10.586 -10.317 1.00 79.44 189 TYR A N 1
ATOM 1536 C CA . TYR A 1 189 ? 4.390 9.203 -10.767 1.00 79.44 189 TYR A CA 1
ATOM 1537 C C . TYR A 1 189 ? 4.475 9.068 -12.287 1.00 79.44 189 TYR A C 1
ATOM 1539 O O . TYR A 1 189 ? 4.366 7.953 -12.778 1.00 79.44 189 TYR A O 1
ATOM 1547 N N . GLU A 1 190 ? 4.686 10.142 -13.055 1.00 79.38 190 GLU A N 1
ATOM 1548 C CA . GLU A 1 190 ? 4.635 10.095 -14.525 1.00 79.38 190 GLU A CA 1
ATOM 1549 C C . GLU A 1 190 ? 5.543 9.002 -15.115 1.00 79.38 190 GLU A C 1
ATOM 1551 O O . GLU A 1 190 ? 5.077 8.098 -15.814 1.00 79.38 190 GLU A O 1
ATOM 1556 N N . ILE A 1 191 ? 6.831 9.029 -14.764 1.00 79.31 191 ILE A N 1
ATOM 1557 C CA . ILE A 1 191 ? 7.810 8.073 -15.292 1.00 79.31 191 ILE A CA 1
ATOM 1558 C C . ILE A 1 191 ? 7.527 6.654 -14.771 1.00 79.31 191 ILE A C 1
ATOM 1560 O O . ILE A 1 191 ? 7.562 5.688 -15.532 1.00 79.31 191 ILE A O 1
ATOM 1564 N N . THR A 1 192 ? 7.200 6.515 -13.482 1.00 86.25 192 THR A N 1
ATOM 1565 C CA . THR A 1 192 ? 6.925 5.200 -12.868 1.00 86.25 192 THR A CA 1
ATOM 1566 C C . THR A 1 192 ? 5.642 4.555 -13.400 1.00 86.25 192 THR A C 1
ATOM 1568 O O . THR A 1 192 ? 5.609 3.343 -13.609 1.00 86.25 192 THR A O 1
ATOM 1571 N N . ASN A 1 193 ? 4.634 5.349 -13.753 1.00 88.50 193 ASN A N 1
ATOM 1572 C CA . ASN A 1 193 ? 3.414 4.885 -14.404 1.00 88.50 193 ASN A CA 1
ATOM 1573 C C . ASN A 1 193 ? 3.672 4.346 -15.810 1.00 88.50 193 ASN A C 1
ATOM 1575 O O . ASN A 1 193 ? 3.123 3.309 -16.181 1.00 88.50 193 ASN A O 1
ATOM 1579 N N . ILE A 1 194 ? 4.519 5.015 -16.593 1.00 88.44 194 ILE A N 1
ATOM 1580 C CA . ILE A 1 194 ? 4.892 4.554 -17.937 1.00 88.44 194 ILE A CA 1
ATOM 1581 C C . ILE A 1 194 ? 5.741 3.281 -17.858 1.00 88.44 194 ILE A C 1
ATOM 1583 O O . ILE A 1 194 ? 5.497 2.349 -18.625 1.00 88.44 194 ILE A O 1
ATOM 1587 N N . ILE A 1 195 ? 6.673 3.206 -16.903 1.00 89.56 195 ILE A N 1
ATOM 1588 C CA . ILE A 1 195 ? 7.421 1.976 -16.600 1.00 89.56 195 ILE A CA 1
ATOM 1589 C C . ILE A 1 195 ? 6.450 0.835 -16.270 1.00 89.56 195 ILE A C 1
ATOM 1591 O O . ILE A 1 195 ? 6.542 -0.246 -16.848 1.00 89.56 195 ILE A O 1
ATOM 1595 N N . GLY A 1 196 ? 5.472 1.089 -15.400 1.00 91.50 196 GLY A N 1
ATOM 1596 C CA . GLY A 1 196 ? 4.421 0.128 -15.084 1.00 91.50 196 GLY A CA 1
ATOM 1597 C C . GLY A 1 196 ? 3.658 -0.336 -16.326 1.00 91.50 196 GLY A C 1
ATOM 1598 O O . GLY A 1 196 ? 3.546 -1.533 -16.575 1.00 91.50 196 GLY A O 1
ATOM 1599 N N . CYS A 1 197 ? 3.185 0.601 -17.155 1.00 91.75 197 CYS A N 1
ATOM 1600 C CA . CYS A 1 197 ? 2.503 0.298 -18.418 1.00 91.75 197 CYS A CA 1
ATOM 1601 C C . CYS A 1 197 ? 3.347 -0.563 -19.366 1.00 91.75 197 CYS A C 1
ATOM 1603 O O . CYS A 1 197 ? 2.799 -1.426 -20.053 1.00 91.75 197 CYS A O 1
ATOM 1605 N N . HIS A 1 198 ? 4.658 -0.324 -19.434 1.00 91.56 198 HIS A N 1
ATOM 1606 C CA . HIS A 1 198 ? 5.570 -1.132 -20.237 1.00 91.56 198 HIS A CA 1
ATOM 1607 C C . HIS A 1 198 ? 5.608 -2.581 -19.742 1.00 91.56 198 HIS A C 1
ATOM 1609 O O . HIS A 1 198 ? 5.419 -3.493 -20.544 1.00 91.56 198 HIS A O 1
ATOM 1615 N N . PHE A 1 199 ? 5.763 -2.799 -18.433 1.00 89.81 199 PHE A N 1
ATOM 1616 C CA . PHE A 1 199 ? 5.812 -4.150 -17.868 1.00 89.81 199 PHE A CA 1
ATOM 1617 C C . PHE A 1 199 ? 4.463 -4.862 -17.869 1.00 89.81 199 PHE A C 1
ATOM 1619 O O . PHE A 1 199 ? 4.421 -6.056 -18.135 1.00 89.81 199 PHE A O 1
ATOM 1626 N N . HIS A 1 200 ? 3.353 -4.146 -17.689 1.00 91.38 200 HIS A N 1
ATOM 1627 C CA . HIS A 1 200 ? 2.016 -4.727 -17.821 1.00 91.38 200 HIS A CA 1
ATOM 1628 C C . HIS A 1 200 ? 1.768 -5.329 -19.217 1.00 91.38 200 HIS A C 1
ATOM 1630 O O . HIS A 1 200 ? 1.063 -6.328 -19.347 1.00 91.38 200 HIS A O 1
ATOM 1636 N N . ARG A 1 201 ? 2.369 -4.756 -20.273 1.00 88.06 201 ARG A N 1
ATOM 1637 C CA . ARG A 1 201 ? 2.289 -5.296 -21.644 1.00 88.06 201 ARG A CA 1
ATOM 1638 C C . ARG A 1 201 ? 3.129 -6.557 -21.849 1.00 88.06 201 ARG A C 1
ATOM 1640 O O . ARG A 1 201 ? 2.907 -7.270 -22.827 1.00 88.06 201 ARG A O 1
ATOM 1647 N N . GLN A 1 202 ? 4.093 -6.825 -20.972 1.00 87.81 202 GLN A N 1
ATOM 1648 C CA . GLN A 1 202 ? 4.896 -8.037 -21.021 1.00 87.81 202 GLN A CA 1
ATOM 1649 C C . GLN A 1 202 ? 4.139 -9.179 -20.340 1.00 87.81 202 GLN A C 1
ATOM 1651 O O . GLN A 1 202 ? 3.544 -9.015 -19.275 1.00 87.81 202 GLN A O 1
ATOM 1656 N N . LYS A 1 203 ? 4.137 -10.356 -20.967 1.00 79.75 203 LYS A N 1
ATOM 1657 C CA . LYS A 1 203 ? 3.475 -11.524 -20.386 1.00 79.75 203 LYS A CA 1
ATOM 1658 C C . LYS A 1 203 ? 4.236 -12.003 -19.155 1.00 79.75 203 LYS A C 1
ATOM 1660 O O . LYS A 1 203 ? 5.448 -12.181 -19.209 1.00 79.75 203 LYS A O 1
ATOM 1665 N N . HIS A 1 204 ? 3.487 -12.288 -18.096 1.00 82.19 204 HIS A N 1
ATOM 1666 C CA . HIS A 1 204 ? 3.990 -12.950 -16.893 1.00 82.19 204 HIS A CA 1
ATOM 1667 C C . HIS A 1 204 ? 5.113 -12.189 -16.154 1.00 82.19 204 HIS A C 1
ATOM 1669 O O . HIS A 1 204 ? 5.903 -12.805 -15.442 1.00 82.19 204 HIS A O 1
ATOM 1675 N N . THR A 1 205 ? 5.167 -10.855 -16.293 1.00 91.06 205 THR A N 1
ATOM 1676 C CA . THR A 1 205 ? 6.193 -10.010 -15.663 1.00 91.06 205 THR A CA 1
ATOM 1677 C C . THR A 1 205 ? 5.666 -9.281 -14.430 1.00 91.06 205 THR A C 1
ATOM 1679 O O . THR A 1 205 ? 4.794 -8.418 -14.525 1.00 91.06 205 THR A O 1
ATOM 1682 N N . ALA A 1 206 ? 6.244 -9.586 -13.270 1.00 93.31 206 ALA A N 1
ATOM 1683 C CA . ALA A 1 206 ? 6.089 -8.806 -12.048 1.00 93.31 206 ALA A CA 1
ATOM 1684 C C . ALA A 1 206 ? 7.214 -7.772 -11.909 1.00 93.31 206 ALA A C 1
ATOM 1686 O O . ALA A 1 206 ? 8.322 -7.953 -12.421 1.00 93.31 206 ALA A O 1
ATOM 1687 N N . LEU A 1 207 ? 6.944 -6.701 -11.166 1.00 93.25 207 LEU A N 1
ATOM 1688 C CA . LEU A 1 207 ? 7.914 -5.638 -10.921 1.00 93.25 207 LEU A CA 1
ATOM 1689 C C . LEU A 1 207 ? 8.343 -5.641 -9.457 1.00 93.25 207 LEU A C 1
ATOM 1691 O O . LEU A 1 207 ? 7.517 -5.465 -8.561 1.00 93.25 207 LEU A O 1
ATOM 1695 N N . ARG A 1 208 ? 9.642 -5.790 -9.208 1.00 92.00 208 ARG A N 1
ATOM 1696 C CA . ARG A 1 208 ? 10.251 -5.555 -7.900 1.00 92.00 208 ARG A CA 1
ATOM 1697 C C . ARG A 1 208 ? 10.785 -4.125 -7.859 1.00 92.00 208 ARG A C 1
ATOM 1699 O O . ARG A 1 208 ? 11.543 -3.716 -8.732 1.00 92.00 208 ARG A O 1
ATOM 1706 N N . SER A 1 209 ? 10.405 -3.365 -6.840 1.00 87.56 209 SER A N 1
ATOM 1707 C CA . SER A 1 209 ? 10.844 -1.979 -6.652 1.00 87.56 209 SER A CA 1
ATOM 1708 C C . SER A 1 209 ? 11.332 -1.761 -5.223 1.00 87.56 209 SER A C 1
ATOM 1710 O O . SER A 1 209 ? 10.722 -2.300 -4.294 1.00 87.56 209 SER A O 1
ATOM 1712 N N . PRO A 1 210 ? 12.355 -0.917 -4.997 1.00 80.50 210 PRO A N 1
ATOM 1713 C CA . PRO A 1 210 ? 12.569 -0.358 -3.670 1.00 80.50 210 PRO A CA 1
ATOM 1714 C C . PRO A 1 210 ? 11.322 0.424 -3.236 1.00 80.50 210 PRO A C 1
ATOM 1716 O O . PRO A 1 210 ? 10.587 0.977 -4.063 1.00 80.50 210 PRO A O 1
ATOM 1719 N N . SER A 1 211 ? 11.078 0.473 -1.929 1.00 77.88 211 SER A N 1
ATOM 1720 C CA . SER A 1 211 ? 10.082 1.390 -1.370 1.00 77.88 211 SER A CA 1
ATOM 1721 C C . SER A 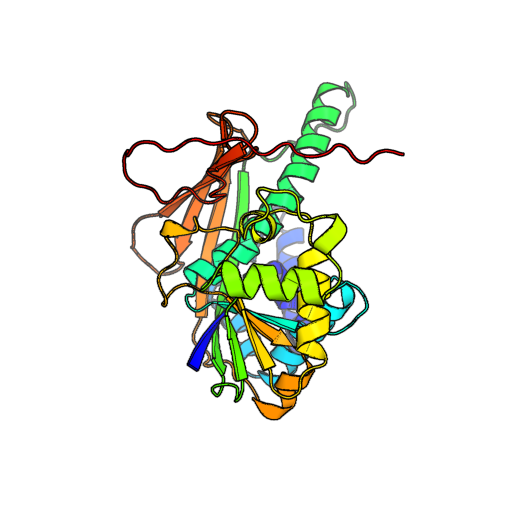1 211 ? 10.610 2.816 -1.391 1.00 77.88 211 SER A C 1
ATOM 1723 O O . SER A 1 211 ? 11.722 3.084 -0.932 1.00 77.88 211 SER A O 1
ATOM 1725 N N . ALA A 1 212 ? 9.761 3.744 -1.834 1.00 66.25 212 ALA A N 1
ATOM 1726 C CA . ALA A 1 212 ? 10.041 5.173 -1.784 1.00 66.25 212 ALA A CA 1
ATOM 1727 C C . ALA A 1 212 ? 10.180 5.716 -0.343 1.00 66.25 212 ALA A C 1
ATOM 1729 O O . ALA A 1 212 ? 10.581 6.861 -0.153 1.00 66.25 212 ALA A O 1
ATOM 1730 N N . ARG A 1 213 ? 9.807 4.916 0.667 1.00 66.38 213 ARG A N 1
ATOM 1731 C CA . ARG A 1 213 ? 9.665 5.327 2.076 1.00 66.38 213 ARG A CA 1
ATOM 1732 C C . ARG A 1 213 ? 10.845 4.933 2.952 1.00 66.38 213 ARG A C 1
ATOM 1734 O O . ARG A 1 213 ? 10.950 5.403 4.079 1.00 66.38 213 ARG A O 1
ATOM 1741 N N . VAL A 1 214 ? 11.730 4.093 2.430 1.00 63.94 214 VAL A N 1
ATOM 1742 C CA . VAL A 1 214 ? 12.950 3.653 3.102 1.00 63.94 214 VAL A CA 1
ATOM 1743 C C . VAL A 1 214 ? 14.137 4.167 2.295 1.00 63.94 214 VAL A C 1
ATOM 1745 O O . VAL A 1 214 ? 14.122 4.157 1.065 1.00 63.94 214 VAL A O 1
ATOM 1748 N N . GLN A 1 215 ? 15.174 4.635 2.981 1.00 58.12 215 GLN A N 1
ATOM 1749 C CA . GLN A 1 215 ? 16.394 5.115 2.337 1.00 58.12 215 GLN A CA 1
ATOM 1750 C C . GLN A 1 215 ? 17.019 4.028 1.442 1.00 58.12 215 GLN A C 1
ATOM 1752 O O . GLN A 1 215 ? 17.175 2.897 1.892 1.00 58.12 215 GLN A O 1
ATOM 1757 N N . LEU A 1 216 ? 17.442 4.382 0.216 1.00 50.91 216 LEU A N 1
ATOM 1758 C CA . LEU A 1 216 ? 18.100 3.493 -0.769 1.00 50.91 216 LEU A CA 1
ATOM 1759 C C . LEU A 1 216 ? 19.134 2.537 -0.144 1.00 50.91 216 LEU A C 1
ATOM 1761 O O . LEU A 1 216 ? 19.062 1.333 -0.349 1.00 50.91 216 LEU A O 1
ATOM 1765 N N . GLY A 1 217 ? 20.037 3.055 0.697 1.00 53.03 217 GLY A N 1
ATOM 1766 C CA . GLY A 1 217 ? 21.080 2.259 1.364 1.00 53.03 217 GLY A CA 1
ATOM 1767 C C . GLY A 1 217 ? 20.601 1.338 2.497 1.00 53.03 217 GLY A C 1
ATOM 1768 O O . GLY A 1 217 ? 21.384 0.530 2.986 1.00 53.03 217 GLY A O 1
ATOM 1769 N N . LYS A 1 218 ? 19.337 1.453 2.923 1.00 56.56 218 LYS A N 1
ATOM 1770 C CA . LYS A 1 218 ? 18.678 0.557 3.889 1.00 56.56 218 LYS A CA 1
ATOM 1771 C C . LYS A 1 218 ? 17.853 -0.541 3.201 1.00 56.56 218 LYS A C 1
ATOM 1773 O O . LYS A 1 218 ? 17.331 -1.425 3.885 1.00 56.56 218 LYS A O 1
ATOM 1778 N N . HIS A 1 219 ? 17.743 -0.515 1.870 1.00 54.03 219 HIS A N 1
ATOM 1779 C CA . HIS A 1 219 ? 17.195 -1.631 1.101 1.00 54.03 219 HIS A CA 1
ATOM 1780 C C . HIS A 1 219 ? 18.285 -2.680 0.903 1.00 54.03 219 HIS A C 1
ATOM 1782 O O . HIS A 1 219 ? 19.197 -2.516 0.097 1.00 54.03 219 HIS A O 1
ATOM 1788 N N . GLY A 1 220 ? 18.206 -3.771 1.659 1.00 52.34 220 GLY A N 1
ATOM 1789 C CA . GLY A 1 220 ? 18.863 -5.015 1.262 1.00 52.34 220 GLY A CA 1
ATOM 1790 C C . GLY A 1 220 ? 18.037 -5.740 0.195 1.00 52.34 220 GLY A C 1
ATOM 1791 O O . GLY A 1 220 ? 16.873 -5.403 -0.020 1.00 52.34 220 GLY A O 1
ATOM 1792 N N . LYS A 1 221 ? 18.584 -6.819 -0.386 1.00 59.81 221 LYS A N 1
ATOM 1793 C CA . LYS A 1 221 ? 17.844 -7.751 -1.272 1.00 59.81 221 LYS A CA 1
ATOM 1794 C C . LYS A 1 221 ? 16.536 -8.291 -0.658 1.00 59.81 221 LYS A C 1
ATOM 1796 O O . LYS A 1 221 ? 15.701 -8.844 -1.362 1.00 59.81 221 LYS A O 1
ATOM 1801 N N . GLU A 1 222 ? 16.366 -8.138 0.651 1.00 68.12 222 GLU A N 1
ATOM 1802 C CA . GLU A 1 222 ? 15.265 -8.676 1.449 1.00 68.12 222 GLU A CA 1
ATOM 1803 C C . GLU A 1 222 ? 14.116 -7.680 1.690 1.00 68.12 222 GLU A C 1
ATOM 1805 O O . GLU A 1 222 ? 13.033 -8.095 2.101 1.00 68.12 222 GLU A O 1
ATOM 1810 N N . ARG A 1 223 ? 14.305 -6.373 1.439 1.00 77.56 223 ARG A N 1
ATOM 1811 C CA . ARG A 1 223 ? 13.276 -5.334 1.644 1.00 77.56 223 ARG A CA 1
ATOM 1812 C C . ARG A 1 223 ? 12.885 -4.711 0.311 1.00 77.56 223 ARG A C 1
ATOM 1814 O O . ARG A 1 223 ? 13.617 -3.895 -0.231 1.00 77.56 223 ARG A O 1
ATOM 1821 N N . TYR A 1 224 ? 11.732 -5.103 -0.214 1.00 85.94 224 TYR A N 1
ATOM 1822 C CA . TYR A 1 224 ? 11.249 -4.637 -1.508 1.00 85.94 224 TYR A CA 1
ATOM 1823 C C . TYR A 1 224 ? 9.725 -4.635 -1.564 1.00 85.94 224 TYR A C 1
ATOM 1825 O O . TYR A 1 224 ? 9.049 -5.352 -0.823 1.00 85.94 224 TYR A O 1
ATOM 1833 N N . ASN A 1 225 ? 9.192 -3.851 -2.493 1.00 91.56 225 ASN A N 1
ATOM 1834 C CA . ASN A 1 225 ? 7.821 -3.975 -2.952 1.00 91.56 225 ASN A CA 1
ATOM 1835 C C . ASN A 1 225 ? 7.778 -4.881 -4.180 1.00 91.56 225 ASN A C 1
ATOM 1837 O O . ASN A 1 225 ? 8.664 -4.817 -5.036 1.00 91.56 225 ASN A O 1
ATOM 1841 N N . LEU A 1 226 ? 6.740 -5.703 -4.270 1.00 94.44 226 LEU A N 1
ATOM 1842 C CA . LEU A 1 226 ? 6.410 -6.469 -5.462 1.00 94.44 226 LEU A CA 1
ATOM 1843 C C . LEU A 1 226 ? 5.051 -5.994 -5.978 1.00 94.44 226 LEU A C 1
ATOM 1845 O O . LEU A 1 226 ? 4.050 -6.014 -5.255 1.00 94.44 226 LEU A O 1
ATOM 1849 N N . ILE A 1 227 ? 5.040 -5.539 -7.225 1.00 94.88 227 ILE A N 1
ATOM 1850 C CA . ILE A 1 227 ? 3.857 -5.079 -7.935 1.00 94.88 227 ILE A CA 1
ATOM 1851 C C . ILE A 1 227 ? 3.462 -6.182 -8.909 1.00 94.88 227 ILE A C 1
ATOM 1853 O O . ILE A 1 227 ? 4.233 -6.545 -9.801 1.00 94.88 227 ILE A O 1
ATOM 1857 N N . LEU A 1 228 ? 2.257 -6.710 -8.716 1.00 94.44 228 LEU A N 1
ATOM 1858 C CA . LEU A 1 228 ? 1.652 -7.721 -9.572 1.00 94.44 228 LEU A CA 1
ATOM 1859 C C . LEU A 1 228 ? 0.552 -7.043 -10.394 1.00 94.44 228 LEU A C 1
ATOM 1861 O O . LEU A 1 228 ? -0.466 -6.661 -9.814 1.00 94.44 228 LEU A O 1
ATOM 1865 N N . PRO A 1 229 ? 0.722 -6.835 -11.707 1.00 93.00 229 PRO A N 1
ATOM 1866 C CA . PRO A 1 229 ? -0.369 -6.332 -12.531 1.00 93.00 229 PRO A CA 1
ATOM 1867 C C . PRO A 1 229 ? -1.553 -7.311 -12.518 1.00 93.00 229 PRO A C 1
ATOM 1869 O O . PRO A 1 229 ? -1.369 -8.512 -12.328 1.00 93.00 229 PRO A O 1
ATOM 1872 N N . GLU A 1 230 ? -2.774 -6.813 -12.712 1.00 91.38 230 GLU A N 1
ATOM 1873 C CA . GLU A 1 230 ? -4.000 -7.625 -12.614 1.00 91.38 230 GLU A CA 1
ATOM 1874 C C . GLU A 1 230 ? -3.996 -8.851 -13.537 1.00 91.38 230 GLU A C 1
ATOM 1876 O O . GLU A 1 230 ? -4.493 -9.908 -13.158 1.00 91.38 230 GLU A O 1
ATOM 1881 N N . ASN A 1 231 ? -3.340 -8.756 -14.699 1.00 88.31 231 ASN A N 1
ATOM 1882 C CA . ASN A 1 231 ? -3.192 -9.862 -15.646 1.00 88.31 231 ASN A CA 1
ATOM 1883 C C . ASN A 1 231 ? -2.356 -11.046 -15.110 1.00 88.31 231 ASN A C 1
ATOM 1885 O O . ASN A 1 231 ? -2.374 -12.124 -15.706 1.00 88.31 231 ASN A O 1
ATOM 1889 N N . LEU A 1 232 ? -1.632 -10.870 -13.998 1.00 89.75 232 LEU A N 1
ATOM 1890 C CA . LEU A 1 232 ? -0.949 -11.943 -13.275 1.00 89.75 232 LEU A CA 1
ATOM 1891 C C . LEU A 1 232 ? -1.840 -12.634 -12.246 1.00 89.75 232 LEU A C 1
ATOM 1893 O O . LEU A 1 232 ? -1.494 -13.735 -11.822 1.00 89.75 232 LEU A O 1
ATOM 1897 N N . SER A 1 233 ? -2.942 -12.011 -11.817 1.00 85.44 233 SER A N 1
ATOM 1898 C CA . SER A 1 233 ? -3.764 -12.511 -10.709 1.00 85.44 233 SER A CA 1
ATOM 1899 C C . SER A 1 233 ? -4.322 -13.904 -11.011 1.00 85.44 233 SER A C 1
ATOM 1901 O O . SER A 1 233 ? -4.145 -14.823 -10.215 1.00 85.44 233 SER A O 1
ATOM 1903 N N . ASP A 1 234 ? -4.867 -14.107 -12.214 1.00 83.38 234 ASP A N 1
ATOM 1904 C CA . ASP A 1 234 ? -5.442 -15.394 -12.637 1.00 83.38 234 ASP A CA 1
ATOM 1905 C C . ASP A 1 234 ? -4.401 -16.512 -12.778 1.00 83.38 234 ASP A C 1
ATOM 1907 O O . ASP A 1 234 ? -4.694 -17.691 -12.547 1.00 83.38 234 ASP A O 1
ATOM 1911 N N . TYR A 1 235 ? -3.182 -16.138 -13.178 1.00 87.38 235 TYR A N 1
ATOM 1912 C CA . TYR A 1 235 ? -2.071 -17.062 -13.388 1.00 87.38 235 TYR A CA 1
ATOM 1913 C C . TYR A 1 235 ? -1.419 -17.460 -12.058 1.00 87.38 235 TYR A C 1
ATOM 1915 O O . TYR A 1 235 ? -1.230 -18.645 -11.794 1.00 87.38 235 TYR A O 1
ATOM 1923 N N . LEU A 1 236 ? -1.108 -16.480 -11.204 1.00 90.88 236 LEU A N 1
ATOM 1924 C CA . LEU A 1 236 ? -0.443 -16.708 -9.920 1.00 90.88 236 LEU A CA 1
ATOM 1925 C C . LEU A 1 236 ? -1.414 -17.179 -8.838 1.00 90.88 236 LEU A C 1
ATOM 1927 O O . LEU A 1 236 ? -0.983 -17.827 -7.893 1.00 90.88 236 LEU A O 1
ATOM 1931 N N . ARG A 1 237 ? -2.708 -16.861 -8.951 1.00 91.50 237 ARG A N 1
ATOM 1932 C CA . ARG A 1 237 ? -3.751 -17.192 -7.966 1.00 91.50 237 ARG A CA 1
ATOM 1933 C C . ARG A 1 237 ? -3.302 -16.917 -6.525 1.00 91.50 237 ARG A C 1
ATOM 1935 O O . ARG A 1 237 ? -3.318 -17.845 -5.710 1.00 91.50 237 ARG A O 1
ATOM 1942 N N . PRO A 1 238 ? -2.869 -15.681 -6.208 1.00 92.75 238 PRO A N 1
ATOM 1943 C CA . PRO A 1 238 ? -2.389 -15.350 -4.872 1.00 92.75 238 PRO A CA 1
ATOM 1944 C C . PRO A 1 238 ? -3.446 -15.705 -3.819 1.00 92.75 238 PRO A C 1
ATOM 1946 O O . PRO A 1 238 ? -4.646 -15.624 -4.085 1.00 92.75 238 PRO A O 1
ATOM 1949 N N . GLN A 1 239 ? -3.002 -16.119 -2.634 1.00 94.12 239 GLN A N 1
ATOM 1950 C CA . GLN A 1 239 ? -3.882 -16.528 -1.537 1.00 94.12 239 GLN A CA 1
ATOM 1951 C C . GLN A 1 239 ? -3.535 -15.783 -0.252 1.00 94.12 239 GLN A C 1
ATOM 1953 O O . GLN A 1 239 ? -2.362 -15.630 0.085 1.00 94.12 239 GLN A O 1
ATOM 1958 N N . LEU A 1 240 ? -4.545 -15.347 0.495 1.00 94.31 240 LEU A N 1
ATOM 1959 C CA . LEU A 1 240 ? -4.382 -14.900 1.874 1.00 94.31 240 LEU A CA 1
ATOM 1960 C C . LEU A 1 240 ? -4.118 -16.116 2.769 1.00 94.31 240 LEU A C 1
ATOM 1962 O O . LEU A 1 240 ? -4.843 -17.105 2.711 1.00 94.31 240 LEU A O 1
ATOM 1966 N N . THR A 1 241 ? -3.097 -16.044 3.625 1.00 92.19 241 THR A N 1
ATOM 1967 C CA . THR A 1 241 ? -2.751 -17.167 4.523 1.00 92.19 241 THR A CA 1
ATOM 1968 C C . THR A 1 241 ? -3.622 -17.206 5.779 1.00 92.19 241 THR A C 1
ATOM 1970 O O . THR A 1 241 ? -3.633 -18.192 6.513 1.00 92.19 241 THR A O 1
ATOM 1973 N N . GLY A 1 242 ? -4.326 -16.106 6.052 1.00 88.56 242 GLY A N 1
ATOM 1974 C CA . GLY A 1 242 ? -5.075 -15.866 7.282 1.00 88.56 242 GLY A CA 1
ATOM 1975 C C . GLY A 1 242 ? -4.253 -15.351 8.451 1.00 88.56 242 GLY A C 1
ATOM 1976 O O . GLY A 1 242 ? -4.831 -14.979 9.474 1.00 88.56 242 GLY A O 1
ATOM 1977 N N . ASN A 1 243 ? -2.937 -15.233 8.284 1.00 89.81 243 ASN A N 1
ATOM 1978 C CA . ASN A 1 243 ? -2.100 -14.497 9.215 1.00 89.81 243 ASN A CA 1
ATOM 1979 C C . ASN A 1 243 ? -2.189 -12.998 8.916 1.00 89.81 243 ASN A C 1
ATOM 1981 O O . ASN A 1 243 ? -2.167 -12.569 7.760 1.00 89.81 243 ASN A O 1
ATOM 1985 N N . PHE A 1 244 ? -2.263 -12.185 9.965 1.00 91.19 244 PHE A N 1
ATOM 1986 C CA . PHE A 1 244 ? -2.226 -10.736 9.835 1.00 91.19 244 PHE A CA 1
ATOM 1987 C C . PHE A 1 244 ? -1.650 -10.074 11.079 1.00 91.19 244 PHE A C 1
ATOM 1989 O O . PHE A 1 244 ? -1.610 -10.664 12.159 1.00 91.19 244 PHE A O 1
ATOM 1996 N N . ILE A 1 245 ? -1.208 -8.831 10.909 1.00 89.38 245 ILE A N 1
ATOM 1997 C CA . ILE A 1 245 ? -0.710 -7.981 11.987 1.00 89.38 245 ILE A CA 1
ATOM 1998 C C . ILE A 1 245 ? -1.485 -6.669 11.954 1.00 89.38 245 ILE A C 1
ATOM 2000 O O . ILE A 1 245 ? -1.576 -6.011 10.920 1.00 89.38 245 ILE A O 1
ATOM 2004 N N . GLU A 1 246 ? -2.043 -6.290 13.095 1.00 89.31 246 GLU A N 1
ATOM 2005 C CA . GLU A 1 246 ? -2.663 -4.986 13.306 1.00 89.31 246 GLU A CA 1
ATOM 2006 C C . GLU A 1 246 ? -1.607 -4.005 13.836 1.00 89.31 246 GLU A C 1
ATOM 2008 O O . GLU A 1 246 ? -0.899 -4.309 14.793 1.00 89.31 246 GLU A O 1
ATOM 2013 N N . TYR A 1 247 ? -1.516 -2.820 13.240 1.00 87.94 247 TYR A N 1
ATOM 2014 C CA . TYR A 1 247 ? -0.635 -1.730 13.652 1.00 87.94 247 TYR A CA 1
ATOM 2015 C C . TYR A 1 247 ? -1.474 -0.520 14.045 1.00 87.94 247 TYR A C 1
ATOM 2017 O O . TYR A 1 247 ? -2.190 0.038 13.212 1.00 87.94 247 TYR A O 1
ATOM 2025 N N . LEU A 1 248 ? -1.381 -0.109 15.306 1.00 87.56 248 LEU A N 1
ATOM 2026 C CA . LEU A 1 248 ? -1.885 1.177 15.761 1.00 87.56 248 LEU A CA 1
ATOM 2027 C C . LEU A 1 248 ? -0.816 2.229 15.484 1.00 87.56 248 LEU A C 1
ATOM 2029 O O . LEU A 1 248 ? 0.263 2.190 16.076 1.00 87.56 248 LEU A O 1
ATOM 2033 N N . CYS A 1 249 ? -1.131 3.162 14.594 1.00 86.44 249 CYS A N 1
ATOM 2034 C CA . CYS A 1 249 ? -0.243 4.247 14.225 1.00 86.44 249 CYS A CA 1
ATOM 2035 C C . CYS A 1 249 ? -0.835 5.584 14.667 1.00 86.44 249 CYS A C 1
ATOM 2037 O O . CYS A 1 249 ? -2.020 5.855 14.465 1.00 86.44 249 CYS A O 1
ATOM 2039 N N . SER A 1 250 ? 0.002 6.437 15.240 1.00 85.31 250 SER A N 1
ATOM 2040 C CA . SER A 1 250 ? -0.379 7.722 15.811 1.00 85.31 250 SER A CA 1
ATOM 2041 C C . SER A 1 250 ? 0.574 8.801 15.318 1.00 85.31 250 SER A C 1
ATOM 2043 O O . SER A 1 250 ? 1.749 8.752 15.663 1.00 85.31 250 SER A O 1
ATOM 2045 N N . MET A 1 251 ? 0.080 9.794 14.582 1.00 83.69 251 MET A N 1
ATOM 2046 C CA . MET A 1 251 ? 0.884 10.934 14.138 1.00 83.69 251 MET A CA 1
ATOM 2047 C C . MET A 1 251 ? 0.541 12.199 14.911 1.00 83.69 251 MET A C 1
ATOM 2049 O O . MET A 1 251 ? -0.620 12.613 14.949 1.00 83.69 251 MET A O 1
ATOM 2053 N N . GLU A 1 252 ? 1.567 12.852 15.445 1.00 83.81 252 GLU A N 1
ATOM 2054 C CA . GLU A 1 252 ? 1.472 14.217 15.953 1.00 83.81 252 GLU A CA 1
ATOM 2055 C C . GLU A 1 252 ? 1.414 15.210 14.784 1.00 83.81 252 GLU A C 1
ATOM 2057 O O . GLU A 1 252 ? 2.293 15.262 13.917 1.00 83.81 252 GLU A O 1
ATOM 2062 N N . MET A 1 253 ? 0.355 16.021 14.742 1.00 80.12 253 MET A N 1
ATOM 2063 C CA . MET A 1 253 ? 0.104 16.947 13.631 1.00 80.12 253 MET A CA 1
ATOM 2064 C C . MET A 1 253 ? 0.963 18.211 13.697 1.00 80.12 253 MET A C 1
ATOM 2066 O O . MET A 1 253 ? 1.088 18.926 12.701 1.00 80.12 253 MET A O 1
ATOM 2070 N N . ASN A 1 254 ? 1.562 18.500 14.853 1.00 81.00 254 ASN A N 1
ATOM 2071 C CA . ASN A 1 254 ? 2.533 19.577 14.989 1.00 81.00 254 ASN A CA 1
ATOM 2072 C C . ASN A 1 254 ? 3.908 19.109 14.494 1.00 81.00 254 ASN A C 1
ATOM 2074 O O . ASN A 1 254 ? 4.373 18.027 14.838 1.00 81.00 254 ASN A O 1
ATOM 2078 N N . GLU A 1 255 ? 4.557 19.934 13.671 1.00 76.31 255 GLU A N 1
ATOM 2079 C CA . GLU A 1 255 ? 5.913 19.661 13.191 1.00 76.31 255 GLU A CA 1
ATOM 2080 C C . GLU A 1 255 ? 6.941 20.050 14.269 1.00 76.31 255 GLU A C 1
ATOM 2082 O O . GLU A 1 255 ? 6.930 21.174 14.777 1.00 76.31 255 GLU A O 1
ATOM 2087 N N . HIS A 1 256 ? 7.877 19.148 14.561 1.00 76.56 256 HIS A N 1
ATOM 2088 C CA . HIS A 1 256 ? 9.062 19.397 15.377 1.00 76.56 256 HIS A CA 1
ATOM 2089 C C . HIS A 1 256 ? 10.306 19.227 14.499 1.00 76.56 256 HIS A C 1
ATOM 2091 O O . HIS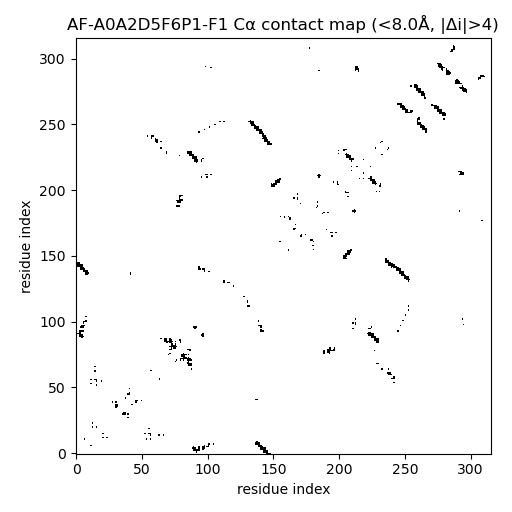 A 1 256 ? 10.562 18.143 13.988 1.00 76.56 256 HIS A O 1
ATOM 2097 N N . GLN A 1 257 ? 11.081 20.300 14.301 1.00 76.50 257 GLN A N 1
ATOM 2098 C CA . GLN A 1 257 ? 12.272 20.289 13.429 1.00 76.50 257 GLN A CA 1
ATOM 2099 C C . GLN A 1 257 ? 11.979 19.769 12.001 1.00 76.50 257 GLN A C 1
ATOM 2101 O O . GLN A 1 257 ? 12.688 18.904 11.492 1.00 76.50 257 GLN A O 1
ATOM 2106 N N . ASP A 1 258 ? 10.908 20.274 11.370 1.00 70.75 258 ASP A N 1
ATOM 2107 C CA . ASP A 1 258 ? 10.433 19.869 10.029 1.00 70.75 258 ASP A CA 1
ATOM 2108 C C . ASP A 1 258 ? 10.035 18.375 9.902 1.00 70.75 258 ASP A C 1
ATOM 2110 O O . ASP A 1 258 ? 9.919 17.827 8.798 1.00 70.75 258 ASP A O 1
ATOM 2114 N N . LYS A 1 259 ? 9.808 17.700 11.037 1.00 73.81 259 LYS A N 1
ATOM 2115 C CA . LYS A 1 259 ? 9.391 16.297 11.125 1.00 73.81 259 LYS A CA 1
ATOM 2116 C C . LYS A 1 259 ? 8.092 16.168 11.925 1.00 73.81 259 LYS A C 1
ATOM 2118 O O . LYS A 1 259 ? 7.925 16.805 12.961 1.00 73.81 259 LYS A O 1
ATOM 2123 N N . HIS A 1 260 ? 7.188 15.314 11.463 1.00 77.31 260 HIS A N 1
ATOM 2124 C CA . HIS A 1 260 ? 6.075 14.803 12.260 1.00 77.31 260 HIS A CA 1
ATOM 2125 C C . HIS A 1 260 ? 6.515 13.535 12.981 1.00 77.31 260 HIS A C 1
ATOM 2127 O O . HIS A 1 260 ? 7.127 12.658 12.366 1.00 77.31 260 HIS A O 1
ATOM 2133 N N . VAL A 1 261 ? 6.201 13.437 14.270 1.00 80.25 261 VAL A N 1
ATOM 2134 C CA . VAL A 1 261 ? 6.467 12.236 15.066 1.00 80.25 261 VAL A CA 1
ATOM 2135 C C . VAL A 1 261 ? 5.341 11.246 14.831 1.00 80.25 261 VAL A C 1
ATOM 2137 O O . VAL A 1 261 ? 4.163 11.600 14.928 1.00 80.25 261 VAL A O 1
ATOM 2140 N N . ILE A 1 262 ? 5.702 10.010 14.509 1.00 79.50 262 ILE A N 1
ATOM 2141 C CA . ILE A 1 262 ? 4.756 8.919 14.350 1.00 79.50 262 ILE A CA 1
ATOM 2142 C C . ILE A 1 262 ? 5.152 7.794 15.294 1.00 79.50 262 ILE A C 1
ATOM 2144 O O . ILE A 1 262 ? 6.243 7.237 15.220 1.00 79.50 262 ILE A O 1
ATOM 2148 N N . SER A 1 263 ? 4.208 7.441 16.145 1.00 82.25 263 SER A N 1
ATOM 2149 C CA . SER A 1 263 ? 4.243 6.274 17.006 1.00 82.25 263 SER A CA 1
ATOM 2150 C C . SER A 1 263 ? 3.607 5.087 16.288 1.00 82.25 263 SER A C 1
ATOM 2152 O O . SER A 1 263 ? 2.527 5.226 15.702 1.00 82.25 263 SER A O 1
ATOM 2154 N N . ILE A 1 264 ? 4.265 3.930 16.322 1.00 81.44 264 ILE A N 1
ATOM 2155 C CA . ILE A 1 264 ? 3.765 2.666 15.782 1.00 81.44 264 ILE A CA 1
ATOM 2156 C C . ILE A 1 264 ? 3.813 1.605 16.873 1.00 81.44 264 ILE A C 1
ATOM 2158 O O . ILE A 1 264 ? 4.850 1.337 17.481 1.00 81.44 264 ILE A O 1
ATOM 2162 N N . LYS A 1 265 ? 2.683 0.926 17.059 1.00 83.31 265 LYS A N 1
ATOM 2163 C CA . LYS A 1 265 ? 2.570 -0.221 17.953 1.00 83.31 265 LYS A CA 1
ATOM 2164 C C . LYS A 1 265 ? 1.839 -1.365 17.265 1.00 83.31 265 LYS A C 1
ATOM 2166 O O . LYS A 1 265 ? 0.705 -1.203 16.820 1.00 83.31 265 LYS A O 1
ATOM 2171 N N . ALA A 1 266 ? 2.452 -2.545 17.225 1.00 79.88 266 ALA A N 1
ATOM 2172 C CA . ALA A 1 266 ? 1.751 -3.759 16.819 1.00 79.88 266 ALA A CA 1
ATOM 2173 C C . ALA A 1 266 ? 0.749 -4.175 17.914 1.00 79.88 266 ALA A C 1
ATOM 2175 O O . ALA A 1 266 ? 1.115 -4.331 19.083 1.00 79.88 266 ALA A O 1
ATOM 2176 N N . ALA A 1 267 ? -0.523 -4.347 17.557 1.00 71.88 267 ALA A N 1
ATOM 2177 C CA . ALA A 1 267 ? -1.559 -4.761 18.496 1.00 71.88 267 ALA A CA 1
ATOM 2178 C C . ALA A 1 267 ? -1.273 -6.173 19.033 1.00 71.88 267 ALA A C 1
ATOM 2180 O O . ALA A 1 267 ? -0.759 -7.036 18.321 1.00 71.88 267 ALA A O 1
ATOM 2181 N N . GLY A 1 268 ? -1.573 -6.401 20.314 1.00 62.50 268 GLY A N 1
ATOM 2182 C CA . GLY A 1 268 ? -1.323 -7.683 20.979 1.00 62.50 268 GLY A CA 1
ATOM 2183 C C . GLY A 1 268 ? 0.154 -8.003 21.248 1.00 62.50 268 GLY A C 1
ATOM 2184 O O . GLY A 1 268 ? 0.442 -9.046 21.833 1.00 62.50 268 GLY A O 1
ATOM 2185 N N . ARG A 1 269 ? 1.097 -7.124 20.874 1.00 60.03 269 ARG A N 1
ATOM 2186 C CA . ARG A 1 269 ? 2.514 -7.251 21.237 1.00 60.03 269 ARG A CA 1
ATOM 2187 C C . ARG A 1 269 ? 2.864 -6.341 22.412 1.00 60.03 269 ARG A C 1
ATOM 2189 O O . ARG A 1 269 ? 2.433 -5.192 22.485 1.00 60.03 269 ARG A O 1
ATOM 2196 N N . THR A 1 270 ? 3.671 -6.872 23.328 1.00 47.81 270 THR A N 1
ATOM 2197 C CA . THR A 1 270 ? 4.305 -6.140 24.439 1.00 47.81 270 THR A CA 1
ATOM 2198 C C . THR A 1 270 ? 5.596 -5.427 24.028 1.00 47.81 270 THR A C 1
ATOM 2200 O O . THR A 1 270 ? 6.224 -4.792 24.871 1.00 47.81 270 THR A O 1
ATOM 2203 N N . GLU A 1 271 ? 6.004 -5.544 22.760 1.00 52.06 271 GLU A N 1
ATOM 2204 C CA . GLU A 1 271 ? 7.191 -4.876 22.218 1.00 52.06 271 GLU A CA 1
ATOM 2205 C C . GLU A 1 271 ? 7.092 -3.348 22.361 1.00 52.06 271 GLU A C 1
ATOM 2207 O O . GLU A 1 271 ? 5.998 -2.775 22.412 1.00 52.06 271 GLU A O 1
ATOM 2212 N N . ALA A 1 272 ? 8.259 -2.705 22.468 1.00 54.84 272 ALA A N 1
ATOM 2213 C CA . ALA A 1 272 ? 8.366 -1.260 22.591 1.00 54.84 272 ALA A CA 1
ATOM 2214 C C . ALA A 1 272 ? 7.775 -0.566 21.357 1.00 54.84 272 ALA A C 1
ATOM 2216 O O . ALA A 1 272 ? 7.918 -1.035 20.232 1.00 54.84 272 ALA A O 1
ATOM 2217 N N . GLU A 1 273 ? 7.109 0.556 21.601 1.00 60.34 273 GLU A N 1
ATOM 2218 C CA . GLU A 1 273 ? 6.590 1.452 20.575 1.00 60.34 273 GLU A CA 1
ATOM 2219 C C . GLU A 1 273 ? 7.734 1.915 19.663 1.00 60.34 273 GLU A C 1
ATOM 2221 O O . GLU A 1 273 ? 8.709 2.512 20.126 1.00 60.34 273 GLU A O 1
ATOM 2226 N N . GLU A 1 274 ? 7.632 1.613 18.369 1.00 69.25 274 GLU A N 1
ATOM 2227 C CA . GLU A 1 274 ? 8.574 2.113 17.374 1.00 69.25 274 GLU A CA 1
ATOM 2228 C C . GLU A 1 274 ? 8.204 3.565 17.062 1.00 69.25 274 GLU A C 1
ATOM 2230 O O . GLU A 1 274 ? 7.054 3.880 16.755 1.00 69.25 274 GLU A O 1
ATOM 2235 N N . THR A 1 275 ? 9.178 4.469 17.157 1.00 67.94 275 THR A N 1
ATOM 2236 C CA . THR A 1 275 ? 8.996 5.872 16.776 1.00 67.94 275 THR A CA 1
ATOM 2237 C C . THR A 1 275 ? 9.692 6.119 15.455 1.00 67.94 275 THR A C 1
ATOM 2239 O O . THR A 1 275 ? 10.902 5.940 15.342 1.00 67.94 275 THR A O 1
ATOM 2242 N N . ILE A 1 276 ? 8.924 6.571 14.473 1.00 72.12 276 ILE A N 1
ATOM 2243 C CA . ILE A 1 276 ? 9.432 6.990 13.172 1.00 72.12 276 ILE A CA 1
ATOM 2244 C C . ILE A 1 276 ? 9.101 8.463 12.937 1.00 72.12 276 ILE A C 1
ATOM 2246 O O . ILE A 1 276 ? 8.220 9.039 13.577 1.00 72.12 276 ILE A O 1
ATOM 2250 N N . TYR A 1 277 ? 9.773 9.071 11.964 1.00 70.31 277 TYR A N 1
ATOM 2251 C CA . TYR A 1 277 ? 9.565 10.479 11.640 1.00 70.31 277 TYR A CA 1
ATOM 2252 C C . TYR A 1 277 ? 9.188 10.691 10.184 1.00 70.31 277 TYR A C 1
ATOM 2254 O O . TYR A 1 277 ? 9.953 10.309 9.297 1.00 70.31 277 TYR A O 1
ATOM 2262 N N . LEU A 1 278 ? 8.079 11.400 9.961 1.00 67.88 278 LEU A N 1
ATOM 2263 C CA . LEU A 1 278 ? 7.657 11.878 8.649 1.00 67.88 278 LEU A CA 1
ATOM 2264 C C . LEU A 1 278 ? 8.184 13.280 8.379 1.00 67.88 278 LEU A C 1
ATOM 2266 O O . LEU A 1 278 ? 7.678 14.272 8.898 1.00 67.88 278 LEU A O 1
ATOM 2270 N N . GLN A 1 279 ? 9.209 13.355 7.534 1.00 67.31 279 GLN A N 1
ATOM 2271 C CA . GLN A 1 279 ? 9.740 14.619 7.035 1.00 67.31 279 GLN A CA 1
ATOM 2272 C C . GLN A 1 279 ? 8.679 15.335 6.184 1.00 67.31 279 GLN A C 1
ATOM 2274 O O . GLN A 1 279 ? 8.289 14.844 5.121 1.00 67.31 279 GLN A O 1
ATOM 2279 N N . SER A 1 280 ? 8.234 16.517 6.629 1.00 59.72 280 SER A N 1
ATOM 2280 C CA . SER A 1 280 ? 7.258 17.342 5.897 1.00 59.72 280 SER A CA 1
ATOM 2281 C C . SER A 1 280 ? 7.868 17.946 4.629 1.00 59.72 280 SER A C 1
ATOM 2283 O O . SER A 1 280 ? 7.172 18.260 3.657 1.00 59.72 280 SER A O 1
ATOM 2285 N N . ARG A 1 281 ? 9.195 18.100 4.631 1.00 58.28 281 ARG A N 1
ATOM 2286 C CA . ARG A 1 281 ? 10.009 18.531 3.500 1.00 58.28 281 ARG A CA 1
ATOM 2287 C C . ARG A 1 281 ? 11.248 17.647 3.426 1.00 58.28 281 ARG A C 1
ATOM 2289 O O . ARG A 1 281 ? 11.874 17.418 4.457 1.00 58.28 281 ARG A O 1
ATOM 2296 N N . PRO A 1 282 ? 11.647 17.190 2.229 1.00 56.00 282 PRO A N 1
ATOM 2297 C CA . PRO A 1 282 ? 12.924 16.510 2.082 1.00 56.00 282 PRO A CA 1
ATOM 2298 C C . PRO A 1 282 ? 14.054 17.406 2.576 1.00 56.00 282 PRO A C 1
ATOM 2300 O O . PRO A 1 282 ? 14.084 18.598 2.248 1.00 56.00 282 PRO A O 1
ATOM 2303 N N . THR A 1 283 ? 15.004 16.830 3.312 1.00 51.44 283 THR A N 1
ATOM 2304 C CA . THR A 1 283 ? 16.191 17.572 3.737 1.00 51.44 283 THR A CA 1
ATOM 2305 C C . THR A 1 283 ? 17.013 17.899 2.505 1.00 51.44 283 THR A C 1
ATOM 2307 O O . THR A 1 283 ? 17.459 17.007 1.775 1.00 51.44 283 THR A O 1
ATOM 2310 N N . ARG A 1 284 ? 17.212 19.197 2.259 1.00 43.75 284 ARG A N 1
ATOM 2311 C CA . ARG A 1 284 ? 17.957 19.678 1.099 1.00 43.75 284 ARG A CA 1
ATOM 2312 C C . ARG A 1 284 ? 19.334 20.179 1.491 1.00 43.75 284 ARG A C 1
ATOM 2314 O O . ARG A 1 284 ? 19.481 20.971 2.415 1.00 43.75 284 ARG A O 1
ATOM 2321 N N . LYS A 1 285 ? 20.345 19.771 0.729 1.00 42.06 285 LYS A N 1
ATOM 2322 C CA . LYS A 1 285 ? 21.683 20.370 0.760 1.00 42.06 285 LYS A CA 1
ATOM 2323 C C . LYS A 1 285 ? 22.170 20.509 -0.667 1.00 42.06 285 LYS A C 1
ATOM 2325 O O . LYS A 1 285 ? 22.193 19.526 -1.405 1.00 42.06 285 LYS A O 1
ATOM 2330 N N . ASN A 1 286 ? 22.569 21.721 -1.041 1.00 40.66 286 ASN A N 1
ATOM 2331 C CA . ASN A 1 286 ? 22.978 22.056 -2.408 1.00 40.66 286 ASN A CA 1
ATOM 2332 C C . ASN A 1 286 ? 21.914 21.628 -3.440 1.00 40.66 286 ASN A C 1
ATOM 2334 O O . ASN A 1 286 ? 22.222 20.936 -4.409 1.00 40.66 286 ASN A O 1
ATOM 2338 N N . ASP A 1 287 ? 20.650 21.963 -3.157 1.00 42.31 287 ASP A N 1
ATOM 2339 C CA . ASP A 1 287 ? 19.476 21.701 -4.003 1.00 42.31 287 ASP A CA 1
ATOM 2340 C C . ASP A 1 287 ? 19.139 20.228 -4.302 1.00 42.31 287 ASP A C 1
ATOM 2342 O O . ASP A 1 287 ? 18.204 19.955 -5.052 1.00 42.31 287 ASP A O 1
ATOM 2346 N N . ARG A 1 288 ? 19.808 19.267 -3.649 1.00 37.72 288 ARG A N 1
ATOM 2347 C CA . ARG A 1 288 ? 19.417 17.849 -3.661 1.00 37.72 288 ARG A CA 1
ATOM 2348 C C . ARG A 1 288 ? 18.700 17.445 -2.399 1.00 37.72 288 ARG A C 1
ATOM 2350 O O . ARG A 1 288 ? 19.075 17.875 -1.312 1.00 37.72 288 ARG A O 1
ATOM 2357 N N . ILE A 1 289 ? 17.738 16.548 -2.567 1.00 44.22 289 ILE A N 1
ATOM 2358 C CA . ILE A 1 289 ? 17.226 15.711 -1.492 1.00 44.22 289 ILE A CA 1
ATOM 2359 C C . ILE A 1 289 ? 18.395 14.840 -1.006 1.00 44.22 289 ILE A C 1
ATOM 2361 O O . ILE A 1 289 ? 18.855 13.962 -1.727 1.00 44.22 289 ILE A O 1
ATOM 2365 N N . VAL A 1 290 ? 18.940 15.149 0.170 1.00 40.72 290 VAL A N 1
ATOM 2366 C CA . VAL A 1 290 ? 20.039 14.386 0.802 1.00 40.72 290 VAL A CA 1
ATOM 2367 C C . VAL A 1 290 ? 19.483 13.212 1.583 1.00 40.72 290 VAL A C 1
ATOM 2369 O O . VAL A 1 290 ? 20.092 12.152 1.676 1.00 40.72 290 VAL A O 1
ATOM 2372 N N . GLU A 1 291 ? 18.307 13.435 2.142 1.00 42.44 291 GLU A N 1
ATOM 2373 C CA . GLU A 1 291 ? 17.522 12.461 2.848 1.00 42.44 291 GLU A CA 1
ATOM 2374 C C . GLU A 1 291 ? 16.067 12.771 2.525 1.00 42.44 291 GLU A C 1
ATOM 2376 O O . GLU A 1 291 ? 15.592 13.899 2.689 1.00 42.44 291 GLU A O 1
ATOM 2381 N N . PHE A 1 292 ? 15.389 11.758 2.009 1.00 40.53 292 PHE A N 1
ATOM 2382 C CA . PHE A 1 292 ? 13.943 11.671 2.059 1.00 40.53 292 PHE A CA 1
ATOM 2383 C C . PHE A 1 292 ? 13.611 10.273 2.530 1.00 40.53 292 PHE A C 1
ATOM 2385 O O . PHE A 1 292 ? 13.051 9.452 1.813 1.00 40.53 292 PHE A O 1
ATOM 2392 N N . SER A 1 293 ? 14.048 9.993 3.753 1.00 42.12 293 SER A N 1
ATOM 2393 C CA . SER A 1 293 ? 13.350 9.000 4.536 1.00 42.12 293 SER A CA 1
ATOM 2394 C C . SER A 1 293 ? 12.154 9.741 5.106 1.00 42.12 293 SER A C 1
ATOM 2396 O O . SER A 1 293 ? 12.280 10.573 6.001 1.00 42.12 293 SER A O 1
ATOM 2398 N N . GLN A 1 294 ? 10.978 9.458 4.562 1.00 46.28 294 GLN A N 1
ATOM 2399 C CA . GLN A 1 294 ? 9.720 9.851 5.197 1.00 46.28 294 GLN A CA 1
ATOM 2400 C C . GLN A 1 294 ? 9.480 9.086 6.503 1.00 46.28 294 GLN A C 1
ATOM 2402 O O . GLN A 1 294 ? 8.432 9.238 7.111 1.00 46.28 294 GLN A O 1
ATOM 2407 N N . ILE A 1 295 ? 10.422 8.217 6.874 1.00 45.25 295 ILE A N 1
ATOM 2408 C CA . ILE A 1 295 ? 10.431 7.343 8.034 1.00 45.25 295 ILE A CA 1
ATOM 2409 C C . ILE A 1 295 ? 11.902 7.240 8.442 1.00 45.25 295 ILE A C 1
ATOM 2411 O O . ILE A 1 295 ? 12.661 6.427 7.910 1.00 45.25 295 ILE A O 1
ATOM 2415 N N . ASP A 1 296 ? 12.368 8.161 9.279 1.00 40.38 296 ASP A N 1
ATOM 2416 C CA . ASP A 1 296 ? 13.734 8.113 9.809 1.00 40.38 296 ASP A CA 1
ATOM 2417 C C . ASP A 1 296 ? 13.829 7.046 10.906 1.00 40.38 296 ASP A C 1
ATOM 2419 O O . ASP A 1 296 ? 13.468 7.280 12.052 1.00 40.38 296 ASP A O 1
ATOM 2423 N N . ASP A 1 297 ? 14.283 5.862 10.504 1.00 40.03 297 ASP A N 1
ATOM 2424 C CA . ASP A 1 297 ? 14.550 4.713 11.378 1.00 40.03 297 ASP A CA 1
ATOM 2425 C C . ASP A 1 297 ? 16.057 4.627 11.722 1.00 40.03 297 ASP A C 1
ATOM 2427 O O . ASP A 1 297 ? 16.633 3.545 11.835 1.00 40.03 297 ASP A O 1
ATOM 2431 N N . SER A 1 298 ? 16.797 5.749 11.661 1.00 41.50 298 SER A N 1
ATOM 2432 C CA . SER A 1 298 ? 18.225 5.781 12.004 1.00 41.50 298 SER A CA 1
ATOM 2433 C C . SER A 1 298 ? 18.423 6.181 13.460 1.00 41.50 298 SER A C 1
ATOM 2435 O O . SER A 1 298 ? 18.549 7.348 13.820 1.00 41.50 298 SER A O 1
ATOM 2437 N N . GLY A 1 299 ? 18.531 5.165 14.314 1.00 38.53 299 GLY A N 1
ATOM 2438 C CA . GLY A 1 299 ? 19.331 5.306 15.519 1.00 38.53 299 GLY A CA 1
ATOM 2439 C C . GLY A 1 299 ? 20.762 5.687 15.121 1.00 38.53 299 GLY A C 1
ATOM 2440 O O . GLY A 1 299 ? 21.485 4.877 14.554 1.00 38.53 299 GLY A O 1
ATOM 2441 N N . GLU A 1 300 ? 21.130 6.932 15.420 1.00 35.16 300 GLU A N 1
ATOM 2442 C CA . GLU A 1 300 ? 22.481 7.511 15.421 1.00 35.16 300 GLU A CA 1
ATOM 2443 C C . GLU A 1 300 ? 23.199 7.810 14.080 1.00 35.16 300 GLU A C 1
ATOM 2445 O O . GLU A 1 300 ? 23.544 6.946 13.280 1.00 35.16 300 GLU A O 1
ATOM 2450 N N . ASN A 1 301 ? 23.550 9.099 13.931 1.00 40.09 301 ASN A N 1
ATOM 2451 C CA . ASN A 1 301 ? 24.763 9.667 13.318 1.00 40.09 301 ASN A CA 1
ATOM 2452 C C . ASN A 1 301 ? 25.557 8.806 12.307 1.00 40.09 301 ASN A C 1
ATOM 2454 O O . ASN A 1 301 ? 26.304 7.919 12.722 1.00 40.09 301 ASN A O 1
ATOM 2458 N N . LYS A 1 302 ? 25.655 9.251 11.035 1.00 28.05 302 LYS A N 1
ATOM 2459 C CA . LYS A 1 302 ? 26.945 9.328 10.296 1.00 28.05 302 LYS A CA 1
ATOM 2460 C C . LYS A 1 302 ? 26.896 10.111 8.968 1.00 28.05 302 LYS A C 1
ATOM 2462 O O . LYS A 1 302 ? 25.855 10.448 8.431 1.00 28.05 302 LYS A O 1
ATOM 2467 N N . LYS A 1 303 ? 28.105 10.488 8.531 1.00 27.39 303 LYS A N 1
ATOM 2468 C CA . LYS A 1 303 ? 28.522 11.604 7.658 1.00 27.39 303 LYS A CA 1
ATOM 2469 C C . LYS A 1 303 ? 28.408 11.379 6.135 1.00 27.39 303 LYS A C 1
ATOM 2471 O O . LYS A 1 303 ? 28.652 10.277 5.676 1.00 27.39 303 LYS A O 1
ATOM 2476 N N . LYS A 1 304 ? 28.338 12.536 5.434 1.00 30.14 304 LYS A N 1
ATOM 2477 C CA . LYS A 1 304 ? 28.885 12.937 4.100 1.00 30.14 304 LYS A CA 1
ATOM 2478 C C . LYS A 1 304 ? 28.463 12.117 2.869 1.00 30.14 304 LYS A C 1
ATOM 2480 O O . LYS A 1 304 ? 28.712 10.936 2.857 1.00 30.14 304 LYS A O 1
ATOM 2485 N N . TYR A 1 305 ? 27.980 12.784 1.807 1.00 24.58 305 TYR A N 1
ATOM 2486 C CA . TYR A 1 305 ? 28.615 13.004 0.480 1.00 24.58 305 TYR A CA 1
ATOM 2487 C C . TYR A 1 305 ? 27.756 14.013 -0.330 1.00 24.58 305 TYR A C 1
ATOM 2489 O O . TYR A 1 305 ? 26.573 14.180 -0.049 1.00 24.58 305 TYR A O 1
ATOM 2497 N N . SER A 1 306 ? 28.352 14.765 -1.268 1.00 25.14 306 SER A N 1
ATOM 2498 C CA . SER A 1 306 ? 27.737 15.918 -1.964 1.00 25.14 306 SER A CA 1
ATOM 2499 C C . SER A 1 306 ? 27.983 15.902 -3.476 1.00 25.14 306 SER A C 1
ATOM 2501 O O . SER A 1 306 ? 29.139 15.743 -3.867 1.00 25.14 306 SER A O 1
ATOM 2503 N N . ARG A 1 307 ? 26.959 16.190 -4.306 1.00 27.12 307 ARG A N 1
ATOM 2504 C CA . ARG A 1 307 ? 27.093 16.770 -5.670 1.00 27.12 307 ARG A CA 1
ATOM 2505 C C . ARG A 1 307 ? 25.732 17.186 -6.257 1.00 27.12 307 ARG A C 1
ATOM 2507 O O . ARG A 1 307 ? 24.824 16.389 -6.124 1.00 27.12 307 ARG A O 1
ATOM 2514 N N . GLU A 1 308 ? 25.620 18.354 -6.905 1.00 24.61 308 GLU A N 1
ATOM 2515 C CA . GLU A 1 308 ? 24.423 19.031 -7.491 1.00 24.61 308 GLU A CA 1
ATOM 2516 C C . GLU A 1 308 ? 23.482 18.214 -8.413 1.00 24.61 308 GLU A C 1
ATOM 2518 O O . GLU A 1 308 ? 23.953 17.460 -9.264 1.00 24.61 308 GLU A O 1
ATOM 2523 N N . VAL A 1 309 ? 22.168 18.513 -8.372 1.00 26.16 309 VAL A N 1
ATOM 2524 C CA . VAL A 1 309 ? 21.208 18.359 -9.496 1.00 26.16 309 VAL A CA 1
ATOM 2525 C C . VAL A 1 309 ? 20.219 19.535 -9.475 1.00 26.16 309 VAL A C 1
ATOM 2527 O O . VAL A 1 309 ? 19.624 19.822 -8.442 1.00 26.16 309 VAL A O 1
ATOM 2530 N N . ARG A 1 310 ? 20.031 20.220 -10.611 1.00 26.42 310 ARG A N 1
ATOM 2531 C CA . ARG A 1 310 ? 19.032 21.289 -10.780 1.00 26.42 310 ARG A CA 1
ATOM 2532 C C . ARG A 1 310 ? 17.659 20.671 -11.067 1.00 26.42 310 ARG A C 1
ATOM 2534 O O . ARG A 1 310 ? 17.500 20.035 -12.104 1.00 26.42 310 ARG A O 1
ATOM 2541 N N . LEU A 1 311 ? 16.664 20.910 -10.211 1.00 27.70 311 LEU A N 1
ATOM 2542 C CA . LEU A 1 311 ? 15.254 20.739 -10.585 1.00 27.70 311 LEU A CA 1
ATOM 2543 C C . LEU A 1 311 ? 14.917 21.802 -11.641 1.00 27.70 311 LEU A C 1
ATOM 2545 O O . LEU A 1 311 ? 14.859 22.995 -11.333 1.00 27.70 311 LEU A O 1
ATOM 2549 N N . GLN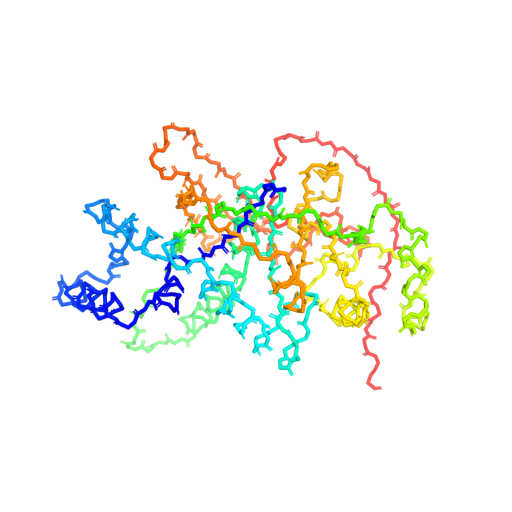 A 1 312 ? 14.750 21.388 -12.898 1.00 29.62 312 GLN A N 1
ATOM 2550 C CA . GLN A 1 312 ? 14.243 22.272 -13.942 1.00 29.62 312 GLN A CA 1
ATOM 2551 C C . GLN A 1 312 ? 12.814 22.683 -13.586 1.00 29.62 312 GLN A C 1
ATOM 2553 O O . GLN A 1 312 ? 11.923 21.853 -13.430 1.00 29.62 312 GLN A O 1
ATOM 2558 N N . ARG A 1 313 ? 12.602 23.996 -13.457 1.00 27.88 313 ARG A N 1
ATOM 2559 C CA . ARG A 1 313 ? 11.264 24.578 -13.524 1.00 27.88 313 ARG A CA 1
ATOM 2560 C C . ARG A 1 313 ? 10.701 24.282 -14.910 1.00 27.88 313 ARG A C 1
ATOM 2562 O O . ARG A 1 313 ? 11.358 24.585 -15.904 1.00 27.88 313 ARG A O 1
ATOM 2569 N N . PHE A 1 314 ? 9.494 23.729 -14.942 1.00 28.31 314 PHE A N 1
ATOM 2570 C CA . PHE A 1 314 ? 8.674 23.621 -16.141 1.00 28.31 314 PHE A CA 1
ATOM 2571 C C . PHE A 1 314 ? 8.607 24.995 -16.824 1.00 28.31 314 PHE A C 1
ATOM 2573 O O . PHE A 1 314 ? 8.156 25.974 -16.223 1.00 28.31 314 PHE A O 1
ATOM 2580 N N . VAL A 1 315 ? 9.126 25.084 -18.046 1.00 28.22 315 VAL A N 1
ATOM 2581 C CA . VAL A 1 315 ? 8.930 26.253 -18.905 1.00 28.22 315 VAL A CA 1
ATOM 2582 C C . VAL A 1 315 ? 7.517 26.128 -19.473 1.00 28.22 315 VAL A C 1
ATOM 2584 O O . VAL A 1 315 ? 7.156 25.057 -19.957 1.00 28.22 315 VAL A O 1
ATOM 2587 N N . LYS A 1 316 ? 6.715 27.187 -19.321 1.00 30.89 316 LYS A N 1
ATOM 2588 C CA . LYS A 1 316 ? 5.398 27.315 -19.959 1.00 30.89 316 LYS A CA 1
ATOM 2589 C C . LYS A 1 316 ? 5.513 27.329 -21.475 1.00 30.89 316 LYS A C 1
ATOM 2591 O O . LYS A 1 316 ? 6.492 27.938 -21.963 1.00 30.89 316 LYS A O 1
#

Solvent-accessible surface area (backbone atoms only — not comparable to full-atom values): 17815 Å² total; per-residue (Å²): 81,72,34,11,39,37,42,51,52,86,58,49,60,78,54,42,58,72,74,63,38,52,60,50,51,56,52,52,52,55,35,56,74,65,76,43,95,54,66,57,79,76,39,73,93,33,48,69,60,53,54,48,55,54,50,57,36,37,74,42,31,65,58,41,51,52,53,43,12,52,53,26,12,58,67,25,56,57,50,26,46,54,71,65,50,24,38,43,69,31,12,53,38,49,66,60,18,38,52,59,43,50,49,58,56,47,58,56,47,51,55,51,48,56,50,51,53,56,48,57,79,71,49,97,56,95,72,86,72,82,77,73,61,60,49,78,49,49,34,37,21,35,33,30,42,32,62,78,61,91,33,71,50,68,51,69,80,43,68,66,58,48,50,50,52,40,43,74,74,64,41,53,88,76,51,54,102,77,65,64,70,71,58,71,52,49,92,66,38,68,68,43,16,51,53,27,53,57,40,62,72,41,84,60,42,31,41,34,33,66,51,49,50,48,45,74,93,74,50,52,102,70,48,36,30,41,39,38,37,46,87,41,44,83,77,45,57,54,36,49,71,69,51,69,45,45,33,46,34,37,34,41,67,62,69,55,93,60,22,25,50,29,43,39,36,55,63,98,52,90,69,79,70,46,68,34,27,36,44,80,55,60,46,67,60,74,74,27,74,77,44,58,31,46,40,48,80,72,87,71,92,88,81,89,88,89,81,75,53,81,84,78,74,84,78,130

pLDDT: mean 74.67, std 17.98, range [24.58, 95.69]

Foldseek 3Di:
DKWKAKDWLVCLLVLADPVVNVVVVVVVVVCVVVPPPDPSCVDPVCVVVSLVSLLRSQVCFLSNLVSQQVVCCQPPDLQADHVHTGKGKIKLDLVLNQLVNVVVVVVVVLVVLVVVVVVVVVDPDPPPDPRDQKDKTKMKMFMKDWDDFPAEAEPPPDFVVNVVLCVVLVVPVVQPPPDTPLVSLDPDSVSSHSVSVVQLPDPRYKYWYADSQDDPVPDDVSTTMIMGTPNCCVVGVMHTPSDMWMKIKMWRSDDDPQWIWIWIDTPPDPDDIQIWIQRNDQDDDQRDRPDHNRTPPDDDDDDDDDDDDDDDDDDD